Protein AF-0000000074149722 (afdb_homodimer)

Solvent-accessible surface area (backbone atoms only — not comparable to full-atom values): 13505 Å² total; per-residue (Å²): 127,76,50,73,65,53,52,50,48,52,52,50,48,50,54,51,46,50,50,49,41,48,50,18,64,75,64,48,26,51,46,36,37,46,32,27,33,62,87,81,62,48,28,38,35,35,22,45,67,82,46,63,75,49,56,64,28,34,68,78,56,78,54,78,40,76,46,61,46,78,74,75,56,68,90,42,65,56,54,52,52,45,44,51,47,45,48,48,46,49,55,53,46,65,70,46,66,71,70,74,76,73,73,72,71,72,69,73,71,69,72,72,71,73,75,78,123,127,76,50,72,66,53,53,48,47,51,52,52,49,49,53,50,45,52,48,49,40,48,50,18,65,75,66,48,29,52,46,36,38,46,31,27,35,62,86,82,62,47,28,38,35,37,22,45,66,82,44,62,75,48,56,65,27,34,68,78,56,77,54,79,40,77,46,62,46,79,73,76,56,67,85,37,66,56,52,52,51,44,45,49,49,45,50,50,45,49,57,53,44,65,70,46,68,73,70,75,74,72,73,72,71,71,69,73,72,71,69,72,71,72,72,79,119

Secondary structure (DSSP, 8-state):
---HHHHHHHHHHHHHHHHHHHHHHHTTEEEEEEEEETTT--EEEEESS--TT-SPPGGG--EEEEEES----TTTHHHHHHHHHHHHHHHHHHHS---------------------/---HHHHHHHHHHHHHHHHHHHHHHHTTEEEEEEEEETTT--EEEEESS--TT-SPPGGG---SEEEES----TT-HHHHHHHHHHHHHHHHHHHS---------------------

pLDDT: mean 73.41, std 25.29, range [27.53, 98.81]

Nearest PDB structures (foldseek):
  2quf-assembly1_A  TM=3.342E-01  e=5.152E+00  unclassified

Sequence (234 aa):
MDTPLKVRRKRRGRSLYNKIFEYGEFFDMNITIIAQERASGDYEVFQPVRNDNWPPAMRDIRPEILHTGRPITPKCGRGRQSKLRKIEKLLRQRKVPKPPKIQKIERGVEEISLDRAMDTPLKVRRKRRGRSLYNKIFEYGEFFDMNITIIAQERASGDYEVFQPVRNDNWPPAMRDIRPEILHTGRPITPKCGRGRQSKLRKIEKLLRQRKVPKPPKIQKIERGVEEISLDRA

Foldseek 3Di:
DDDPVRVVCVVVVVVVLVVVLCVCVVVVDFDKDWDADPPPRDIDIRGPDDDPPDDDDPVPDDDPDDDDDDPPPPCCVVVVVVVCVVVVVVVVVVVPPPPPPPPPPPPPPPVPPPPPD/DDDPVRVVCVVVVVVVLVVVLCVCVVVVDFDKDWDADPPPRDIDIRGPDDDPCDDDDPVPDDDPDDDDDDPVPPVCVVVVVVVCVVVVVVVVVVVVPPPPPPPPPPPPCPVPPPPPD

Organism: Verticillium dahliae (strain VdLs.17 / ATCC MYA-4575 / FGSC 10137) (NCBI:txid498257)

Structure (mmCIF, N/CA/C/O backbone):
data_AF-0000000074149722-model_v1
#
loop_
_entity.id
_entity.type
_entity.pdbx_description
1 polymer 'MADS-box domain-containing protein'
#
loop_
_atom_site.group_PDB
_atom_site.id
_atom_site.type_symbol
_atom_site.label_atom_id
_atom_site.label_alt_id
_atom_site.label_comp_id
_atom_site.label_asym_id
_atom_site.label_entity_id
_atom_site.label_seq_id
_atom_site.pdbx_PDB_ins_code
_atom_site.Cartn_x
_atom_site.Cartn_y
_atom_site.Cartn_z
_atom_site.occupancy
_atom_site.B_iso_or_equiv
_atom_site.auth_seq_id
_atom_site.auth_comp_id
_atom_site.auth_asym_id
_atom_site.auth_atom_id
_atom_site.pdbx_PDB_model_num
ATOM 1 N N . MET A 1 1 ? -24.828 3.568 -11.711 1 62.25 1 MET A N 1
ATOM 2 C CA . MET A 1 1 ? -24.281 4.43 -10.664 1 62.25 1 MET A CA 1
ATOM 3 C C . MET A 1 1 ? -23.391 3.635 -9.719 1 62.25 1 MET A C 1
ATOM 5 O O . MET A 1 1 ? -23.734 2.514 -9.336 1 62.25 1 MET A O 1
ATOM 9 N N . ASP A 1 2 ? -22.266 4.062 -9.586 1 72.62 2 ASP A N 1
ATOM 10 C CA . ASP A 1 2 ? -21.391 3.297 -8.703 1 72.62 2 ASP A CA 1
ATOM 11 C C . ASP A 1 2 ? -21.906 3.305 -7.27 1 72.62 2 ASP A C 1
ATOM 13 O O . ASP A 1 2 ? -22.406 4.324 -6.789 1 72.62 2 ASP A O 1
ATOM 17 N N . THR A 1 3 ? -22.078 2.188 -6.734 1 85.25 3 THR A N 1
ATOM 18 C CA . THR A 1 3 ? -22.406 2.094 -5.316 1 85.25 3 THR A CA 1
ATOM 19 C C . THR A 1 3 ? -21.422 2.91 -4.48 1 85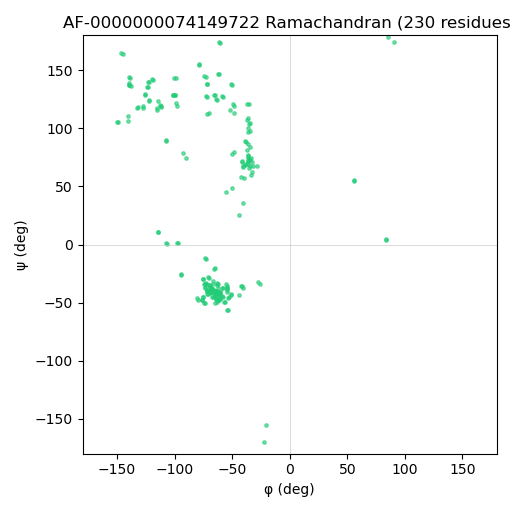.25 3 THR A C 1
ATOM 21 O O . THR A 1 3 ? -20.281 3.121 -4.883 1 85.25 3 THR A O 1
ATOM 24 N N . PRO A 1 4 ? -21.953 3.635 -3.457 1 84.88 4 PRO A N 1
ATOM 25 C CA . PRO A 1 4 ? -21.078 4.418 -2.582 1 84.88 4 PRO A CA 1
ATOM 26 C C . PRO A 1 4 ? -19.812 3.666 -2.188 1 84.88 4 PRO A C 1
ATOM 28 O O . PRO A 1 4 ? -18.734 4.27 -2.08 1 84.88 4 PRO A O 1
ATOM 31 N N . LEU A 1 5 ? -19.922 2.398 -2.012 1 85.19 5 LEU A N 1
ATOM 32 C CA . LEU A 1 5 ? -18.766 1.577 -1.634 1 85.19 5 LEU A CA 1
ATOM 33 C C . LEU A 1 5 ? -17.75 1.524 -2.76 1 85.19 5 LEU A C 1
ATOM 35 O O . LEU A 1 5 ? -16.531 1.573 -2.508 1 85.19 5 LEU A O 1
ATOM 39 N N . LYS A 1 6 ? -18.234 1.459 -3.918 1 88.06 6 LYS A N 1
ATOM 40 C CA . LYS A 1 6 ? -17.344 1.399 -5.07 1 88.06 6 LYS A CA 1
ATOM 41 C C . LYS A 1 6 ? -16.578 2.713 -5.254 1 88.06 6 LYS A C 1
ATOM 43 O O . LYS A 1 6 ? -15.406 2.715 -5.602 1 88.06 6 LYS A O 1
ATOM 48 N N . VAL A 1 7 ? -17.266 3.742 -5.059 1 90.31 7 VAL A N 1
ATOM 49 C CA . VAL A 1 7 ? -16.641 5.051 -5.168 1 90.31 7 VAL A CA 1
ATOM 50 C C . VAL A 1 7 ? -15.57 5.203 -4.09 1 90.31 7 VAL A C 1
ATOM 52 O O . VAL A 1 7 ? -14.469 5.691 -4.363 1 90.31 7 VAL A O 1
ATOM 55 N N . ARG A 1 8 ? -15.852 4.75 -2.877 1 90 8 ARG A N 1
ATOM 56 C CA . ARG A 1 8 ? -14.891 4.828 -1.781 1 90 8 ARG A CA 1
ATOM 57 C C . ARG A 1 8 ? -13.656 3.971 -2.066 1 90 8 ARG A C 1
ATOM 59 O O . ARG A 1 8 ? -12.531 4.387 -1.793 1 90 8 ARG A O 1
ATOM 66 N N . ARG A 1 9 ? -13.867 2.867 -2.611 1 91.81 9 ARG A N 1
ATOM 67 C CA . ARG A 1 9 ? -12.758 1.983 -2.947 1 91.81 9 ARG A CA 1
ATOM 68 C C . ARG A 1 9 ? -11.859 2.611 -4.008 1 91.81 9 ARG A C 1
ATOM 70 O O . ARG A 1 9 ? -10.633 2.545 -3.912 1 91.81 9 ARG A O 1
ATOM 77 N N . LYS A 1 10 ? -12.523 3.188 -4.953 1 92.5 10 LYS A N 1
ATOM 78 C CA . LYS A 1 10 ? -11.766 3.846 -6.016 1 92.5 10 LYS A CA 1
ATOM 79 C C . LYS A 1 10 ? -10.906 4.977 -5.461 1 92.5 10 LYS A C 1
ATOM 81 O O . LYS A 1 10 ? -9.742 5.121 -5.836 1 92.5 10 LYS A O 1
ATOM 86 N N . ARG A 1 11 ? -11.531 5.711 -4.57 1 90.44 11 ARG A N 1
ATOM 87 C CA . ARG A 1 11 ? -10.812 6.848 -3.998 1 90.44 11 ARG A CA 1
ATOM 88 C C . ARG A 1 11 ? -9.648 6.383 -3.131 1 90.44 11 ARG A C 1
ATOM 90 O O . ARG A 1 11 ? -8.539 6.91 -3.234 1 90.44 11 ARG A O 1
ATOM 97 N N . ARG A 1 12 ? -9.938 5.441 -2.354 1 90.81 12 ARG A N 1
ATOM 98 C CA . ARG A 1 12 ? -8.891 4.926 -1.477 1 90.81 12 ARG A CA 1
ATOM 99 C C . ARG A 1 12 ? -7.816 4.195 -2.277 1 90.81 12 ARG A C 1
ATOM 101 O O . ARG A 1 12 ? -6.629 4.273 -1.953 1 90.81 12 ARG A O 1
ATOM 108 N N . GLY A 1 13 ? -8.227 3.514 -3.277 1 93.19 13 GLY A N 1
ATOM 109 C CA . GLY A 1 13 ? -7.273 2.867 -4.164 1 93.19 13 GLY A CA 1
ATOM 110 C C . GLY A 1 13 ? -6.332 3.848 -4.84 1 93.19 13 GLY A C 1
ATOM 111 O O . GLY A 1 13 ? -5.129 3.596 -4.934 1 93.19 13 GLY A O 1
ATOM 112 N N . ARG A 1 14 ? -6.859 4.918 -5.242 1 91.19 14 ARG A N 1
ATOM 113 C CA . ARG A 1 14 ? -6.047 5.957 -5.871 1 91.19 14 ARG A CA 1
ATOM 114 C C . ARG A 1 14 ? -5.035 6.531 -4.883 1 91.19 14 ARG A C 1
ATOM 116 O O . ARG A 1 14 ? -3.873 6.746 -5.234 1 91.19 14 ARG A O 1
ATOM 123 N N . SER A 1 15 ? -5.484 6.797 -3.666 1 89.06 15 SER A N 1
ATOM 124 C CA . SER A 1 15 ? -4.594 7.312 -2.627 1 89.06 15 SER A CA 1
ATOM 125 C C . SER A 1 15 ? -3.471 6.328 -2.326 1 89.06 15 SER A C 1
ATOM 127 O O . SER A 1 15 ? -2.311 6.723 -2.195 1 89.06 15 SER A O 1
ATOM 129 N N . LEU A 1 16 ? -3.826 5.059 -2.262 1 93 16 LEU A N 1
ATOM 130 C CA . LEU A 1 16 ? -2.842 4.012 -2.01 1 93 16 LEU A CA 1
ATOM 131 C C . LEU A 1 16 ? -1.823 3.941 -3.143 1 93 16 LEU A C 1
ATOM 133 O O . LEU A 1 16 ? -0.617 3.871 -2.895 1 93 16 LEU A O 1
ATOM 137 N N . TYR A 1 17 ? -2.314 4.062 -4.309 1 94.12 17 TYR A N 1
ATOM 138 C CA . TYR A 1 17 ? -1.447 4.039 -5.484 1 94.12 17 TYR A CA 1
ATOM 139 C C . TYR A 1 17 ? -0.449 5.191 -5.445 1 94.12 17 TYR A C 1
ATOM 141 O O . TYR A 1 17 ? 0.747 4.992 -5.676 1 94.12 17 TYR A O 1
ATOM 149 N N . ASN A 1 18 ? -0.986 6.355 -5.16 1 91.25 18 ASN A N 1
ATOM 150 C CA . ASN A 1 18 ? -0.11 7.52 -5.078 1 91.25 18 ASN A CA 1
ATOM 151 C C . ASN A 1 18 ? 0.972 7.336 -4.02 1 91.25 18 ASN A C 1
ATOM 153 O O . ASN A 1 18 ? 2.133 7.68 -4.242 1 91.25 18 ASN A O 1
ATOM 157 N N . LYS A 1 19 ? 0.603 6.727 -2.967 1 91.5 19 LYS A N 1
ATOM 158 C CA . LYS A 1 19 ? 1.535 6.574 -1.854 1 91.5 19 LYS A CA 1
ATOM 159 C C . LYS A 1 19 ? 2.627 5.559 -2.189 1 91.5 19 LYS A C 1
ATOM 161 O O . LYS 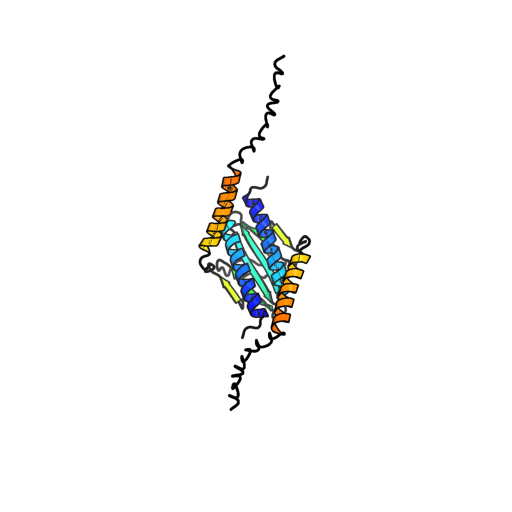A 1 19 ? 3.793 5.762 -1.847 1 91.5 19 LYS A O 1
ATOM 166 N N . ILE A 1 20 ? 2.268 4.52 -2.84 1 94.44 20 ILE A N 1
ATOM 167 C CA . ILE A 1 20 ? 3.307 3.537 -3.123 1 94.44 20 ILE A CA 1
ATOM 168 C C . ILE A 1 20 ? 4.211 4.051 -4.242 1 94.44 20 ILE A C 1
ATOM 170 O O . ILE A 1 20 ? 5.41 3.756 -4.262 1 94.44 20 ILE A O 1
ATOM 174 N N . PHE A 1 21 ? 3.607 4.871 -5.121 1 92.69 21 PHE A N 1
ATOM 175 C CA . PHE A 1 21 ? 4.445 5.512 -6.129 1 92.69 21 PHE A CA 1
ATOM 176 C C . PHE A 1 21 ? 5.504 6.391 -5.477 1 92.69 21 PHE A C 1
ATOM 178 O O . PHE A 1 21 ? 6.691 6.285 -5.801 1 92.69 21 PHE A O 1
ATOM 185 N N . GLU A 1 22 ? 5.086 7.164 -4.551 1 91.25 22 GLU A N 1
ATOM 186 C CA . GLU A 1 22 ? 5.988 8.055 -3.83 1 91.25 22 GLU A CA 1
ATOM 187 C C . GLU A 1 22 ? 7.027 7.262 -3.037 1 91.25 22 GLU A C 1
ATOM 189 O O . GLU A 1 22 ? 8.211 7.59 -3.059 1 91.25 22 GLU A O 1
ATOM 194 N N . TYR A 1 23 ? 6.52 6.281 -2.338 1 92.69 23 TYR A N 1
ATOM 195 C CA . TYR A 1 23 ? 7.398 5.434 -1.54 1 92.69 23 TYR A CA 1
ATOM 196 C C . TYR A 1 23 ? 8.492 4.812 -2.404 1 92.69 23 TYR A C 1
ATOM 198 O O . TYR A 1 23 ? 9.672 4.879 -2.062 1 92.69 23 TYR A O 1
ATOM 206 N N . GLY A 1 24 ? 8.133 4.242 -3.488 1 94 24 GLY A N 1
ATOM 207 C CA . GLY A 1 24 ? 9.086 3.65 -4.414 1 94 24 GLY A CA 1
ATOM 208 C C . GLY A 1 24 ? 10.102 4.648 -4.941 1 94 24 GLY A C 1
ATOM 209 O O . GLY A 1 24 ? 11.297 4.348 -5.004 1 94 24 GLY A O 1
ATOM 210 N N . GLU A 1 25 ? 9.578 5.812 -5.312 1 90 25 GLU A N 1
ATOM 211 C CA . GLU A 1 25 ? 10.438 6.84 -5.895 1 90 25 GLU A CA 1
ATOM 212 C C . GLU A 1 25 ? 11.398 7.41 -4.855 1 90 25 GLU A C 1
ATOM 214 O O . GLU A 1 25 ? 12.594 7.574 -5.125 1 90 25 GLU A O 1
ATOM 219 N N . PHE A 1 26 ? 10.883 7.625 -3.668 1 90.12 26 PHE A N 1
ATOM 220 C CA . PHE A 1 26 ? 11.664 8.289 -2.627 1 90.12 26 PHE A CA 1
ATOM 221 C C . PHE A 1 26 ? 12.742 7.359 -2.084 1 90.12 26 PHE A C 1
ATOM 223 O O . PHE A 1 26 ? 13.844 7.805 -1.758 1 90.12 26 PHE A O 1
ATOM 230 N N . PHE A 1 27 ? 12.445 6.086 -2.051 1 93.06 27 PHE A N 1
ATOM 231 C CA . PHE A 1 27 ? 13.367 5.176 -1.387 1 93.06 27 PHE A CA 1
ATOM 232 C C . PHE A 1 27 ? 13.984 4.203 -2.387 1 93.06 27 PHE A C 1
ATOM 234 O O . PHE A 1 27 ? 14.555 3.182 -1.996 1 93.06 27 PHE A O 1
ATOM 241 N N . ASP A 1 28 ? 13.773 4.461 -3.678 1 94.31 28 ASP A N 1
ATOM 242 C CA . ASP A 1 28 ? 14.367 3.684 -4.766 1 94.31 28 ASP A CA 1
ATOM 243 C C . ASP A 1 28 ? 14.016 2.203 -4.633 1 94.31 28 ASP A C 1
ATOM 245 O O . ASP A 1 28 ? 14.906 1.348 -4.629 1 94.31 28 ASP A O 1
ATOM 249 N N . MET A 1 29 ? 12.758 1.986 -4.562 1 95.94 29 MET A N 1
ATOM 250 C CA . MET A 1 29 ? 12.242 0.63 -4.402 1 95.94 29 MET A CA 1
ATOM 251 C C . MET A 1 29 ? 11.297 0.269 -5.543 1 95.94 29 MET A C 1
ATOM 253 O O . MET A 1 29 ? 10.531 1.112 -6.008 1 95.94 29 MET A O 1
ATOM 257 N N . ASN A 1 30 ? 11.422 -1.051 -6.047 1 97.12 30 ASN A N 1
ATOM 258 C CA . ASN A 1 30 ? 10.281 -1.642 -6.734 1 97.12 30 ASN A CA 1
ATOM 259 C C . ASN A 1 30 ? 9.156 -1.988 -5.758 1 97.12 30 ASN A C 1
ATOM 261 O O . ASN A 1 30 ? 9.406 -2.58 -4.703 1 97.12 30 ASN A O 1
ATOM 265 N N . ILE A 1 31 ? 7.996 -1.5 -6.082 1 97.94 31 ILE A N 1
ATOM 266 C CA . ILE A 1 31 ? 6.941 -1.732 -5.102 1 97.94 31 ILE A CA 1
ATOM 267 C C . ILE A 1 31 ? 5.641 -2.088 -5.816 1 97.94 31 ILE A C 1
ATOM 269 O O . ILE A 1 31 ? 5.32 -1.508 -6.855 1 97.94 31 ILE A O 1
ATOM 273 N N . THR A 1 32 ? 4.918 -3.061 -5.34 1 98 32 THR A N 1
ATOM 274 C CA . THR A 1 32 ? 3.635 -3.512 -5.875 1 98 32 THR A CA 1
ATOM 275 C C . THR A 1 32 ? 2.652 -3.805 -4.742 1 98 32 THR A C 1
ATOM 277 O O . THR A 1 32 ? 3.029 -4.383 -3.721 1 98 32 THR A O 1
ATOM 280 N N . ILE A 1 33 ? 1.423 -3.383 -4.887 1 98.31 33 ILE A N 1
ATOM 281 C CA . ILE A 1 33 ? 0.334 -3.848 -4.035 1 98.31 33 ILE A CA 1
ATOM 282 C C . ILE A 1 33 ? -0.469 -4.922 -4.762 1 98.31 33 ILE A C 1
ATOM 284 O O . ILE A 1 33 ? -0.868 -4.738 -5.914 1 98.31 33 ILE A O 1
ATOM 288 N N . ILE A 1 34 ? -0.667 -6 -4.16 1 98.56 34 ILE A N 1
ATOM 289 C CA . ILE A 1 34 ? -1.548 -7.051 -4.656 1 98.56 34 ILE A CA 1
ATOM 290 C C . ILE A 1 34 ? -2.727 -7.234 -3.703 1 98.56 34 ILE A C 1
ATOM 292 O O . ILE A 1 34 ? -2.535 -7.504 -2.516 1 98.56 34 ILE A O 1
ATOM 296 N N . ALA A 1 35 ? -3.887 -6.98 -4.203 1 98.31 35 ALA A N 1
ATOM 297 C CA . ALA A 1 35 ? -5.117 -7.141 -3.438 1 98.31 35 ALA A CA 1
ATOM 298 C C . ALA A 1 35 ? -6.039 -8.164 -4.094 1 98.31 35 ALA A C 1
ATOM 300 O O . ALA A 1 35 ? -6.098 -8.266 -5.32 1 98.31 35 ALA A O 1
ATOM 301 N N . GLN A 1 36 ? -6.727 -8.977 -3.293 1 98.44 36 GLN A N 1
ATOM 302 C CA . GLN A 1 36 ? -7.672 -9.977 -3.768 1 98.44 36 GLN A CA 1
ATOM 303 C C . GLN A 1 36 ? -8.984 -9.914 -2.988 1 98.44 36 GLN A C 1
ATOM 305 O O . GLN A 1 36 ? -8.984 -9.992 -1.759 1 98.44 36 GLN A O 1
ATOM 310 N N . GLU A 1 37 ? -9.992 -9.617 -3.758 1 97.25 37 GLU A N 1
ATOM 311 C CA . GLU A 1 37 ? -11.305 -9.672 -3.113 1 97.25 37 GLU A CA 1
ATOM 312 C C . GLU A 1 37 ? -11.578 -11.062 -2.543 1 97.25 37 GLU A C 1
ATOM 314 O O . GLU A 1 37 ? -11.539 -12.055 -3.27 1 97.25 37 GLU A O 1
ATOM 319 N N . ARG A 1 38 ? -11.914 -11.125 -1.328 1 96.12 38 ARG A N 1
ATOM 320 C CA . ARG A 1 38 ? -12.023 -12.414 -0.645 1 96.12 38 ARG A CA 1
ATOM 321 C C . ARG A 1 38 ? -13.203 -13.219 -1.178 1 96.12 38 ARG A C 1
ATOM 323 O O . ARG A 1 38 ? -13.109 -14.438 -1.341 1 96.12 38 ARG A O 1
ATOM 330 N N . ALA A 1 39 ? -14.25 -12.562 -1.524 1 95.31 39 ALA A N 1
ATOM 331 C CA . ALA A 1 39 ? -15.469 -13.234 -1.947 1 95.31 39 ALA A CA 1
ATOM 332 C C . ALA A 1 39 ? -15.344 -13.766 -3.373 1 95.31 39 ALA A C 1
ATOM 334 O O . ALA A 1 39 ? -15.656 -14.922 -3.641 1 95.31 39 ALA A O 1
ATOM 335 N N . SER A 1 40 ? -14.883 -12.984 -4.262 1 95.88 40 SER A N 1
ATOM 336 C CA . SER A 1 40 ? -14.867 -13.344 -5.676 1 95.88 40 SER A CA 1
ATOM 337 C C . SER A 1 40 ? -13.531 -13.961 -6.074 1 95.88 40 SER A C 1
ATOM 339 O O . SER A 1 40 ? -13.445 -14.672 -7.078 1 95.88 40 SER A O 1
ATOM 341 N N . GLY A 1 41 ? -12.461 -13.625 -5.344 1 97.25 41 GLY A N 1
ATOM 342 C CA . GLY A 1 41 ? -11.125 -14.078 -5.707 1 97.25 41 GLY A CA 1
ATOM 343 C C . GLY A 1 41 ? -10.469 -13.203 -6.754 1 97.25 41 GLY A C 1
ATOM 344 O O . GLY A 1 41 ? -9.344 -13.477 -7.176 1 97.25 41 GLY A O 1
ATOM 345 N N . ASP A 1 42 ? -11.156 -12.117 -7.141 1 97.38 42 ASP A N 1
ATOM 346 C CA . ASP A 1 42 ? -10.617 -11.234 -8.172 1 97.38 42 ASP A CA 1
ATOM 347 C C . ASP A 1 42 ? -9.453 -10.406 -7.641 1 97.38 42 ASP A C 1
ATOM 349 O O . ASP A 1 42 ? -9.492 -9.93 -6.508 1 97.38 42 ASP A O 1
ATOM 353 N N . TYR A 1 43 ? -8.547 -10.234 -8.547 1 98.38 43 TYR A N 1
ATOM 354 C CA . TYR A 1 43 ? -7.352 -9.492 -8.156 1 98.38 43 TYR A CA 1
ATOM 355 C C . TYR A 1 43 ? -7.438 -8.039 -8.609 1 98.38 43 TYR A C 1
ATOM 357 O O . TYR A 1 43 ? -7.98 -7.746 -9.672 1 98.38 43 TYR A O 1
ATOM 365 N N . GLU A 1 44 ? -6.914 -7.164 -7.758 1 98.19 44 GLU A N 1
ATOM 366 C CA . GLU A 1 44 ? -6.586 -5.766 -8.016 1 98.19 44 GLU A CA 1
ATOM 367 C C . GLU A 1 44 ? -5.113 -5.48 -7.738 1 98.19 44 GLU A C 1
ATOM 369 O O . GLU A 1 44 ? -4.605 -5.805 -6.664 1 98.19 44 GLU A O 1
ATOM 374 N N . VAL A 1 45 ? -4.398 -4.969 -8.703 1 98.31 45 VAL A N 1
ATOM 375 C CA . VAL A 1 45 ? -2.959 -4.785 -8.555 1 98.31 45 VAL A CA 1
ATOM 376 C C . VAL A 1 45 ? -2.598 -3.318 -8.789 1 98.31 45 VAL A C 1
ATOM 378 O O . VAL A 1 45 ? -3.137 -2.678 -9.695 1 98.31 45 VAL A O 1
ATOM 381 N N . PHE A 1 46 ? -1.763 -2.824 -7.922 1 96.81 46 PHE A N 1
ATOM 382 C CA . PHE A 1 46 ? -1.17 -1.501 -8.078 1 96.81 46 PHE A CA 1
ATOM 383 C C . PHE A 1 46 ? 0.327 -1.605 -8.344 1 96.81 46 PHE A C 1
ATOM 3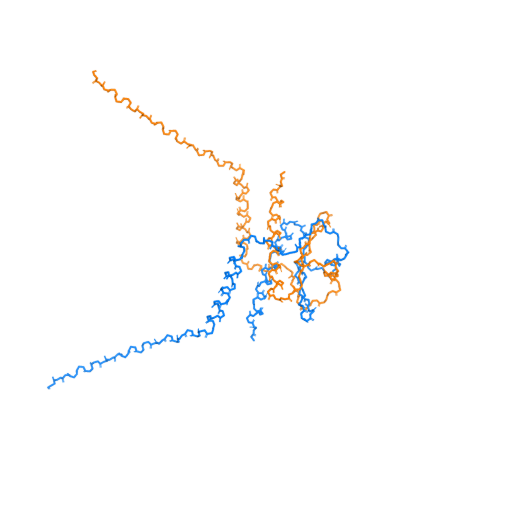85 O O . PHE A 1 46 ? 1.071 -2.146 -7.52 1 96.81 46 PHE A O 1
ATOM 392 N N . GLN A 1 47 ? 0.721 -1.129 -9.445 1 96.25 47 GLN A N 1
ATOM 393 C CA . GLN A 1 47 ? 2.127 -1.178 -9.828 1 96.25 47 GLN A CA 1
ATOM 394 C C . GLN A 1 47 ? 2.555 0.118 -10.516 1 96.25 47 GLN A C 1
ATOM 396 O O . GLN A 1 47 ? 2.197 0.366 -11.664 1 96.25 47 GLN A O 1
ATOM 401 N N . PRO A 1 48 ? 3.379 0.89 -9.836 1 93 48 PRO A N 1
ATOM 402 C CA . PRO A 1 48 ? 3.836 2.125 -10.477 1 93 48 PRO A CA 1
ATOM 403 C C . PRO A 1 48 ? 4.453 1.879 -11.852 1 93 48 PRO A C 1
ATOM 405 O O . PRO A 1 48 ? 4.152 2.598 -12.812 1 93 48 PRO A O 1
ATOM 408 N N . VAL A 1 49 ? 5.289 0.889 -11.891 1 90.38 49 VAL A N 1
ATOM 409 C CA . VAL A 1 49 ? 5.875 0.44 -13.148 1 90.38 49 VAL A CA 1
ATOM 410 C C . VAL A 1 49 ? 5.398 -0.975 -13.469 1 90.38 49 VAL A C 1
ATOM 412 O O . VAL A 1 49 ? 5.598 -1.898 -12.68 1 90.38 49 VAL A O 1
ATOM 415 N N . ARG A 1 50 ? 4.82 -1.054 -14.633 1 92.75 50 ARG A N 1
ATOM 416 C CA . ARG A 1 50 ? 4.281 -2.361 -14.984 1 92.75 50 ARG A CA 1
ATOM 417 C C . ARG A 1 50 ? 5.398 -3.387 -15.156 1 92.75 50 ARG A C 1
ATOM 419 O O . ARG A 1 50 ? 6.383 -3.133 -15.852 1 92.75 50 ARG A O 1
ATOM 426 N N . ASN A 1 51 ? 5.285 -4.438 -14.539 1 95.81 51 ASN A N 1
ATOM 427 C CA . ASN A 1 51 ? 6.172 -5.59 -14.648 1 95.81 51 ASN A CA 1
ATOM 428 C C . ASN A 1 51 ? 5.43 -6.898 -14.398 1 95.81 51 ASN A C 1
ATOM 430 O O . ASN A 1 51 ? 5.137 -7.242 -13.25 1 95.81 51 ASN A O 1
ATOM 434 N N . ASP A 1 52 ? 5.172 -7.637 -15.422 1 95.88 52 ASP A N 1
ATOM 435 C CA . ASP A 1 52 ? 4.367 -8.852 -15.344 1 95.88 52 ASP A CA 1
ATOM 436 C C . ASP A 1 52 ? 5.145 -9.984 -14.672 1 95.88 52 ASP A C 1
ATOM 438 O O . ASP A 1 52 ? 4.566 -11 -14.289 1 95.88 52 ASP A O 1
ATOM 442 N N . ASN A 1 53 ? 6.406 -9.781 -14.508 1 97.25 53 ASN A N 1
ATOM 443 C CA . ASN A 1 53 ? 7.242 -10.852 -13.969 1 97.25 53 ASN A CA 1
ATOM 444 C C . ASN A 1 53 ? 7.664 -10.562 -12.531 1 97.25 53 ASN A C 1
ATOM 446 O O . ASN A 1 53 ? 8.445 -11.32 -11.953 1 97.25 53 ASN A O 1
ATOM 450 N N . TRP A 1 54 ? 7.227 -9.516 -12.062 1 98 54 TRP A N 1
ATOM 451 C CA . TRP A 1 54 ? 7.543 -9.141 -10.688 1 98 54 TRP A CA 1
ATOM 452 C C . TRP A 1 54 ? 6.324 -8.539 -9.992 1 98 54 TRP A C 1
ATOM 454 O O . TRP A 1 54 ? 5.586 -7.754 -10.594 1 98 54 TRP A O 1
ATOM 464 N N . PRO A 1 55 ? 6.18 -8.859 -8.594 1 98.31 55 PRO A N 1
ATOM 465 C CA . PRO A 1 55 ? 7.02 -9.609 -7.656 1 98.31 55 PRO A CA 1
ATOM 466 C C . PRO A 1 55 ? 6.879 -11.125 -7.82 1 98.31 55 PRO A C 1
ATOM 468 O O . PRO A 1 55 ? 5.918 -11.594 -8.438 1 98.31 55 PRO A O 1
ATOM 471 N N . PRO A 1 56 ? 7.918 -11.898 -7.434 1 98.56 56 PRO A N 1
ATOM 472 C CA . PRO A 1 56 ? 7.766 -13.352 -7.316 1 98.56 56 PRO A CA 1
ATOM 473 C C . PRO A 1 56 ? 6.703 -13.75 -6.293 1 98.56 56 PRO A C 1
ATOM 475 O O . PRO A 1 56 ? 6.109 -12.883 -5.645 1 98.56 56 PRO A O 1
ATOM 478 N N . ALA A 1 57 ? 6.461 -15.039 -6.266 1 98.81 57 ALA A N 1
ATOM 479 C CA . ALA A 1 57 ? 5.527 -15.523 -5.254 1 98.81 57 ALA A CA 1
ATOM 480 C C . ALA A 1 57 ? 6.051 -15.242 -3.848 1 98.81 57 ALA A C 1
ATOM 482 O O . ALA A 1 57 ? 7.254 -15.32 -3.6 1 98.81 57 ALA A O 1
ATOM 483 N N . MET A 1 58 ? 5.109 -14.992 -2.969 1 98.5 58 MET A N 1
ATOM 484 C CA . MET A 1 58 ? 5.465 -14.695 -1.585 1 98.5 58 MET A CA 1
ATOM 485 C C . MET A 1 58 ? 6.344 -15.797 -0.998 1 98.5 58 MET A C 1
ATOM 487 O O . MET A 1 58 ? 7.309 -15.508 -0.284 1 98.5 58 MET A O 1
ATOM 491 N N . ARG A 1 59 ? 6.102 -17.031 -1.323 1 98 59 ARG A N 1
ATOM 492 C CA . ARG A 1 59 ? 6.824 -18.172 -0.775 1 98 59 ARG A CA 1
ATOM 493 C C . ARG A 1 59 ? 8.289 -18.141 -1.193 1 98 59 ARG A C 1
ATOM 495 O O . ARG A 1 59 ? 9.133 -18.797 -0.573 1 98 59 ARG A O 1
ATOM 502 N N . ASP A 1 60 ? 8.555 -17.406 -2.258 1 98 60 ASP A N 1
ATOM 503 C CA . ASP A 1 60 ? 9.914 -17.344 -2.787 1 98 60 ASP A CA 1
ATOM 504 C C . ASP A 1 60 ? 10.641 -16.109 -2.291 1 98 60 ASP A C 1
ATOM 506 O O . ASP A 1 60 ? 11.773 -15.836 -2.707 1 98 60 ASP A O 1
ATOM 510 N N . ILE A 1 61 ? 9.992 -15.32 -1.485 1 98.12 61 ILE A N 1
ATOM 511 C CA . ILE A 1 61 ? 10.578 -14.086 -0.967 1 98.12 61 ILE A CA 1
ATOM 512 C C . ILE A 1 61 ? 11.062 -14.305 0.464 1 98.12 61 ILE A C 1
ATOM 514 O O . ILE A 1 61 ? 10.344 -14.883 1.287 1 98.12 61 ILE A O 1
ATOM 518 N N . ARG A 1 62 ? 12.281 -13.961 0.763 1 97.19 62 ARG A N 1
ATOM 519 C CA . ARG A 1 62 ? 12.82 -13.852 2.113 1 97.19 62 ARG A CA 1
ATOM 520 C C . ARG A 1 62 ? 13.016 -12.391 2.504 1 97.19 62 ARG A C 1
ATOM 522 O O . ARG A 1 62 ? 14.078 -11.812 2.242 1 97.19 62 ARG A O 1
ATOM 529 N N . PRO A 1 63 ? 11.969 -11.867 3.064 1 97.25 63 PRO A N 1
ATOM 530 C CA . PRO A 1 63 ? 12.062 -10.43 3.334 1 97.25 63 PRO A CA 1
ATOM 531 C C . PRO A 1 63 ? 13.023 -10.102 4.473 1 97.25 63 PRO A C 1
ATOM 533 O O . PRO A 1 63 ? 13.062 -10.812 5.477 1 97.25 63 PRO A O 1
ATOM 536 N N . GLU A 1 64 ? 13.805 -9.062 4.293 1 96.19 64 GLU A N 1
ATOM 537 C CA . GLU A 1 64 ? 14.617 -8.531 5.383 1 96.19 64 GLU A CA 1
ATOM 538 C C . GLU A 1 64 ? 13.742 -7.898 6.461 1 96.19 64 GLU A C 1
ATOM 540 O O . GLU A 1 64 ? 14.047 -7.996 7.652 1 96.19 64 GLU A O 1
ATOM 545 N N . ILE A 1 65 ? 12.695 -7.258 5.957 1 95.69 65 ILE A N 1
ATOM 546 C CA . ILE A 1 65 ? 11.734 -6.625 6.855 1 95.69 65 ILE A CA 1
ATOM 547 C C . ILE A 1 65 ? 10.328 -7.121 6.539 1 95.69 65 ILE A C 1
ATOM 549 O O . ILE A 1 65 ? 9.906 -7.109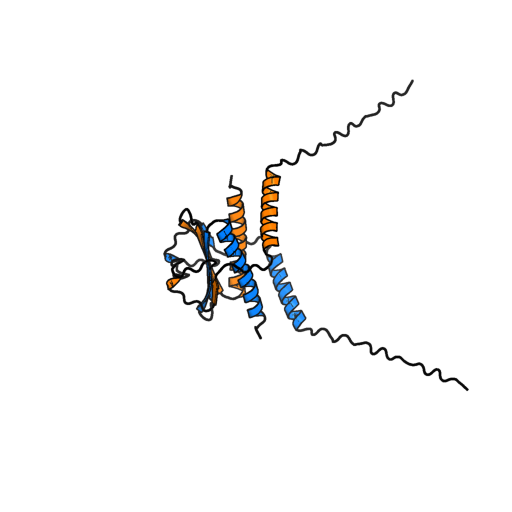 5.383 1 95.69 65 ILE A O 1
ATOM 553 N N . LEU A 1 66 ? 9.641 -7.57 7.547 1 95.5 66 LEU A N 1
ATOM 554 C CA . LEU A 1 66 ? 8.258 -8.016 7.406 1 95.5 66 LEU A CA 1
ATOM 555 C C . LEU A 1 66 ? 7.359 -7.32 8.422 1 95.5 66 LEU A C 1
ATOM 557 O O . LEU A 1 66 ? 7.582 -7.422 9.633 1 95.5 66 LEU A O 1
ATOM 561 N N . HIS A 1 67 ? 6.41 -6.594 7.871 1 94.56 67 HIS A N 1
ATOM 562 C CA . HIS A 1 67 ? 5.363 -6.004 8.703 1 94.56 67 HIS A CA 1
ATOM 563 C C . HIS A 1 67 ? 4.098 -6.852 8.672 1 94.56 67 HIS A C 1
ATOM 565 O O . HIS A 1 67 ? 3.52 -7.074 7.602 1 94.56 67 HIS A O 1
ATOM 571 N N . THR A 1 68 ? 3.684 -7.273 9.797 1 93.06 68 THR A N 1
ATOM 572 C CA . THR A 1 68 ? 2.508 -8.133 9.812 1 93.06 68 THR A CA 1
ATOM 573 C C . THR A 1 68 ? 1.676 -7.891 11.07 1 93.06 68 THR A C 1
ATOM 575 O O . THR A 1 68 ? 2.145 -7.262 12.023 1 93.06 68 THR A O 1
ATOM 578 N N . GLY A 1 69 ? 0.52 -8.352 11.023 1 89.88 69 GLY A N 1
ATOM 579 C CA . GLY A 1 69 ? -0.375 -8.289 12.164 1 89.88 69 GLY A CA 1
ATOM 580 C C . GLY A 1 69 ? -1.136 -6.977 12.258 1 89.88 69 GLY A C 1
ATOM 581 O O . GLY A 1 69 ? -0.981 -6.102 11.406 1 89.88 69 GLY A O 1
ATOM 582 N N . ARG A 1 70 ? -2.004 -6.863 13.273 1 78.69 70 ARG A N 1
ATOM 583 C CA . ARG A 1 70 ? -2.811 -5.668 13.5 1 78.69 70 ARG A CA 1
ATOM 584 C C . ARG A 1 70 ? -1.954 -4.516 14.016 1 78.69 70 ARG A C 1
ATOM 586 O O . ARG A 1 70 ? -1.215 -4.672 14.984 1 78.69 70 ARG A O 1
ATOM 593 N N . PRO A 1 71 ? -1.809 -3.475 13.164 1 72.69 71 PRO A N 1
ATOM 594 C CA . PRO A 1 71 ? -1.036 -2.344 13.68 1 72.69 71 PRO A CA 1
ATOM 595 C C . PRO A 1 71 ? -1.549 -1.854 15.039 1 72.69 71 PRO A C 1
ATOM 597 O O . PRO A 1 71 ? -2.758 -1.848 15.273 1 72.69 71 PRO A O 1
ATOM 600 N N . ILE A 1 72 ? -0.679 -2.004 15.992 1 58.53 72 ILE A N 1
ATOM 601 C CA . ILE A 1 72 ? -1.025 -1.502 17.312 1 58.53 72 ILE A CA 1
ATOM 602 C C . ILE A 1 72 ? -1.389 -0.022 17.234 1 58.53 72 ILE A C 1
ATOM 604 O O . ILE A 1 72 ? -0.543 0.813 16.891 1 58.53 72 ILE A O 1
ATOM 608 N N . THR A 1 73 ? -2.08 0.276 16.375 1 51.47 73 THR A N 1
ATOM 609 C CA . THR A 1 73 ? -2.332 1.709 16.266 1 51.47 73 THR A CA 1
ATOM 610 C C . THR A 1 73 ? -2.426 2.344 17.641 1 51.47 73 THR A C 1
ATOM 612 O O . THR A 1 73 ? -3.098 1.813 18.531 1 51.47 73 THR A O 1
ATOM 615 N N . PRO A 1 74 ? -1.46 3.049 18.297 1 47.75 74 PRO A N 1
ATOM 616 C CA . PRO A 1 74 ? -1.985 3.732 19.484 1 47.75 74 PRO A CA 1
ATOM 617 C C . PRO A 1 74 ? -3.494 3.951 19.422 1 47.75 74 PRO A C 1
ATOM 619 O O . PRO A 1 74 ? -4.105 3.764 18.359 1 47.75 74 PRO A O 1
ATOM 622 N N . LYS A 1 75 ? -4.246 4.812 20.406 1 41.75 75 LYS A N 1
ATOM 623 C CA . LYS A 1 75 ? -5.66 5.18 20.406 1 41.75 75 LYS A CA 1
ATOM 624 C C . LYS A 1 75 ? -6.148 5.488 18.984 1 41.75 75 LYS A C 1
ATOM 626 O O . LYS A 1 75 ? -6.078 6.633 18.531 1 41.75 75 LYS A O 1
ATOM 631 N N . CYS A 1 76 ? -5.785 4.938 18.125 1 42.34 76 CYS A N 1
ATOM 632 C CA . CYS A 1 76 ? -6.426 4.988 16.812 1 42.34 76 CYS A CA 1
ATOM 633 C C . CYS A 1 76 ? -7.945 4.973 16.953 1 42.34 76 CYS A C 1
ATOM 635 O O . CYS A 1 76 ? -8.664 4.957 15.953 1 42.34 76 CYS A O 1
ATOM 637 N N . GLY A 1 77 ? -8.422 4.258 17.844 1 39.72 77 GLY A N 1
ATOM 638 C CA . GLY A 1 77 ? -9.852 4.34 18.125 1 39.72 77 GLY A CA 1
ATOM 639 C C . GLY A 1 77 ? -10.445 5.695 17.797 1 39.72 77 GLY A C 1
ATOM 640 O O . GLY A 1 77 ? -11.648 5.801 17.531 1 39.72 77 GLY A O 1
ATOM 641 N N . ARG A 1 78 ? -9.617 6.68 17.969 1 40.5 78 ARG A N 1
ATOM 642 C CA . ARG A 1 78 ? -10.266 7.973 17.781 1 40.5 78 ARG A CA 1
ATOM 643 C C . ARG A 1 78 ? -10.547 8.234 16.297 1 40.5 78 ARG A C 1
ATOM 645 O O . ARG A 1 78 ? -11.578 8.812 15.953 1 40.5 78 ARG A O 1
ATOM 652 N N . GLY A 1 79 ? -9.57 7.793 15.406 1 42.5 79 GLY A N 1
ATOM 653 C CA . GLY A 1 79 ? -9.812 8.148 14.023 1 42.5 79 GLY A CA 1
ATOM 654 C C . GLY A 1 79 ? -10.805 7.234 13.328 1 42.5 79 GLY A C 1
ATOM 655 O O . GLY A 1 79 ? -11.555 7.672 12.453 1 42.5 79 GLY A O 1
ATOM 656 N N . ARG A 1 80 ? -10.719 5.945 13.445 1 44.84 80 ARG A N 1
ATOM 657 C CA . ARG A 1 80 ? -11.711 5.012 12.93 1 44.84 80 ARG A CA 1
ATOM 658 C C . ARG A 1 80 ? -13.102 5.355 13.445 1 44.84 80 ARG A C 1
ATOM 660 O O . ARG A 1 80 ? -14.07 5.352 12.688 1 44.84 80 ARG A O 1
ATOM 667 N N . GLN A 1 81 ? -13.172 5.398 14.695 1 44.88 81 GLN A N 1
ATOM 668 C CA . GLN A 1 81 ? -14.438 5.844 15.266 1 44.88 81 GLN A CA 1
ATOM 669 C C . GLN A 1 81 ? -14.828 7.215 14.727 1 44.88 81 GLN A C 1
ATOM 671 O O . GLN A 1 81 ? -16.016 7.484 14.508 1 44.88 81 GLN A O 1
ATOM 676 N N . SER A 1 82 ? -13.773 8.008 14.484 1 45.59 82 SER A N 1
ATOM 677 C CA . SER A 1 82 ? -14.094 9.305 13.898 1 45.59 82 SER A CA 1
ATOM 678 C C . SER A 1 82 ? -14.531 9.164 12.445 1 45.59 82 SER A C 1
ATOM 680 O O . SER A 1 82 ? -15.484 9.82 12.016 1 45.59 82 SER A O 1
ATOM 682 N N . LYS A 1 83 ? -13.898 8.32 11.695 1 47.28 83 LYS A N 1
ATOM 683 C CA . LYS A 1 83 ? -14.25 8.102 10.297 1 47.28 83 LYS A CA 1
ATOM 684 C C . LYS A 1 83 ? -15.547 7.301 10.18 1 47.28 83 LYS A C 1
ATOM 686 O O . LYS A 1 83 ? -16.391 7.605 9.336 1 47.28 83 LYS A O 1
ATOM 691 N N . LEU A 1 84 ? -15.727 6.191 10.836 1 50.72 84 LEU A N 1
ATOM 692 C CA . LEU A 1 84 ? -17.016 5.508 10.914 1 50.72 84 LEU A CA 1
ATOM 693 C C . LEU A 1 84 ? -18.109 6.469 11.352 1 50.72 84 LEU A C 1
ATOM 695 O O . LEU A 1 84 ? -19.219 6.43 10.82 1 50.72 84 LEU A O 1
ATOM 699 N N . ARG A 1 85 ? -17.766 7.285 12.336 1 48.66 85 ARG A N 1
ATOM 700 C CA . ARG A 1 85 ? -18.719 8.32 12.727 1 48.66 85 ARG A CA 1
ATOM 701 C C . ARG A 1 85 ? -18.969 9.305 11.586 1 48.66 85 ARG A C 1
ATOM 703 O O . ARG A 1 85 ? -20.094 9.734 11.359 1 48.66 85 ARG A O 1
ATOM 710 N N . LYS A 1 86 ? -17.891 9.492 10.836 1 52.38 86 LYS A N 1
ATOM 711 C CA . LYS A 1 86 ? -18.078 10.391 9.703 1 52.38 86 LYS A CA 1
ATOM 712 C C . LYS A 1 86 ? -18.859 9.711 8.578 1 52.38 86 LYS A C 1
ATOM 714 O O . LYS A 1 86 ? -19.75 10.312 7.98 1 52.38 86 LYS A O 1
ATOM 719 N N . ILE A 1 87 ? -18.5 8.469 8.242 1 51.25 87 ILE A N 1
ATOM 720 C CA . ILE A 1 87 ? -19.234 7.719 7.238 1 51.25 87 ILE A CA 1
AT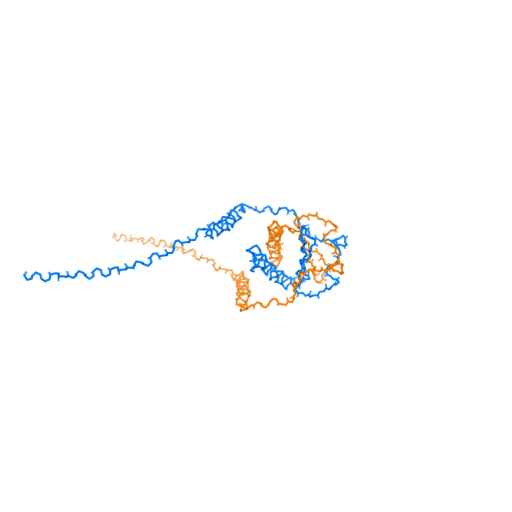OM 721 C C . ILE A 1 87 ? -20.672 7.477 7.727 1 51.25 87 ILE A C 1
ATOM 723 O O . ILE A 1 87 ? -21.625 7.625 6.961 1 51.25 87 ILE A O 1
ATOM 727 N N . GLU A 1 88 ? -20.719 6.992 8.961 1 48.69 88 GLU A N 1
ATOM 728 C CA . GLU A 1 88 ? -22.047 6.855 9.547 1 48.69 88 GLU A CA 1
ATOM 729 C C . GLU A 1 88 ? -22.812 8.18 9.5 1 48.69 88 GLU A C 1
ATOM 731 O O . GLU A 1 88 ? -24 8.203 9.195 1 48.69 88 GLU A O 1
ATOM 736 N N . LYS A 1 89 ? -22.156 9.266 9.742 1 48.69 89 LYS A N 1
ATOM 737 C CA . LYS A 1 89 ? -22.766 10.594 9.648 1 48.69 89 LYS A CA 1
ATOM 738 C C . LYS A 1 89 ? -23.172 10.898 8.211 1 48.69 89 LYS A C 1
ATOM 740 O O . LYS A 1 89 ? -24.266 11.438 7.969 1 48.69 89 LYS A O 1
ATOM 745 N N . LEU A 1 90 ? -22.344 10.523 7.336 1 48.75 90 LEU A N 1
ATOM 746 C CA . LEU A 1 90 ? -22.641 10.758 5.93 1 48.75 90 LEU A CA 1
ATOM 747 C C . LEU A 1 90 ? -23.766 9.844 5.449 1 48.75 90 LEU A C 1
ATOM 749 O O . LEU A 1 90 ? -24.641 10.266 4.699 1 48.75 90 LEU A O 1
ATOM 753 N N . LEU A 1 91 ? -23.719 8.633 5.828 1 47.28 91 LEU A N 1
ATOM 754 C CA . LEU A 1 91 ? -24.797 7.703 5.5 1 47.28 91 LEU A CA 1
ATOM 755 C C . LEU A 1 91 ? -26.094 8.117 6.18 1 47.28 91 LEU A C 1
ATOM 757 O O . LEU A 1 91 ? -27.172 8.008 5.582 1 47.28 91 LEU A O 1
ATOM 761 N N . ARG A 1 92 ? -26.078 8.578 7.434 1 45.66 92 ARG A N 1
ATOM 762 C CA . ARG A 1 92 ? -27.266 9.078 8.117 1 45.66 92 ARG A CA 1
ATOM 763 C C . ARG A 1 92 ? -27.766 10.367 7.477 1 45.66 92 ARG A C 1
ATOM 765 O O . ARG A 1 92 ? -28.969 10.617 7.426 1 45.66 92 ARG A O 1
ATOM 772 N N . GLN A 1 93 ? -26.781 11.086 6.977 1 43.81 93 GLN A N 1
ATOM 773 C CA . GLN A 1 93 ? -27.203 12.32 6.324 1 43.81 93 GLN A CA 1
ATOM 774 C C . GLN A 1 93 ? -27.844 12.039 4.969 1 43.81 93 GLN A C 1
ATOM 776 O O . GLN A 1 93 ? -28.734 12.766 4.535 1 43.81 93 GLN A O 1
ATOM 781 N N . ARG A 1 94 ? -27.344 11.047 4.344 1 43.69 94 ARG A N 1
ATOM 782 C CA . ARG A 1 94 ? -27.969 10.742 3.062 1 43.69 94 ARG A CA 1
ATOM 783 C C . ARG A 1 94 ? -29.438 10.359 3.256 1 43.69 94 ARG A C 1
ATOM 785 O O . ARG A 1 94 ? -30.266 10.57 2.367 1 43.69 94 ARG A O 1
ATOM 792 N N . LYS A 1 95 ? -29.781 9.633 4.32 1 44.59 95 LYS A N 1
ATOM 793 C CA . LYS A 1 95 ? -31.172 9.266 4.535 1 44.59 95 LYS A CA 1
ATOM 794 C C . LYS A 1 95 ? -32 10.484 4.926 1 44.59 95 LYS A C 1
ATOM 796 O O . LYS A 1 95 ? -33.219 10.453 4.863 1 44.59 95 LYS A O 1
ATOM 801 N N . VAL A 1 96 ? -31.359 11.469 5.566 1 39.97 96 VAL A N 1
ATOM 802 C CA . VAL A 1 96 ? -32.281 12.539 5.961 1 39.97 96 VAL A CA 1
ATOM 803 C C . VAL A 1 96 ? -32.375 13.578 4.844 1 39.97 96 VAL A C 1
ATOM 805 O O . VAL A 1 96 ? -31.406 14.273 4.551 1 39.97 96 VAL A O 1
ATOM 808 N N . PRO A 1 97 ? -33.062 13.266 3.768 1 43.78 97 PRO A N 1
ATOM 809 C CA . PRO A 1 97 ? -33.312 14.344 2.807 1 43.78 97 PRO A CA 1
ATOM 810 C C . PRO A 1 97 ? -33.562 15.695 3.48 1 43.78 97 PRO A C 1
ATOM 812 O O . PRO A 1 97 ? -34.312 15.781 4.434 1 43.78 97 PRO A O 1
ATOM 815 N N . LYS A 1 98 ? -32.5 16.516 3.57 1 44.5 98 LYS A N 1
ATOM 816 C CA . LYS A 1 98 ? -32.812 17.828 4.133 1 44.5 98 LYS A CA 1
ATOM 817 C C . LYS A 1 98 ? -34.188 18.312 3.664 1 44.5 98 LYS A C 1
ATOM 819 O O . LYS A 1 98 ? -34.531 18.141 2.5 1 44.5 98 LYS A O 1
ATOM 824 N N . PRO A 1 99 ? -35.062 18.562 4.488 1 46.12 99 PRO A N 1
ATOM 825 C CA . PRO A 1 99 ? -36.375 19.062 4.07 1 46.12 99 PRO A CA 1
ATOM 826 C C . PRO A 1 99 ? -36.281 20.219 3.084 1 46.12 99 PRO A C 1
ATOM 828 O O . PRO A 1 99 ? -35.312 20.984 3.109 1 46.12 99 PRO A O 1
ATOM 831 N N . PRO A 1 100 ? -36.781 20.094 1.92 1 45.94 100 PRO A N 1
ATOM 832 C CA . PRO A 1 100 ? -36.781 21.219 0.976 1 45.94 100 PRO A CA 1
ATOM 833 C C . PRO A 1 100 ? -37 22.562 1.66 1 45.94 100 PRO A C 1
ATOM 835 O O . PRO A 1 100 ? -37.75 22.641 2.637 1 45.94 100 PRO A O 1
ATOM 838 N N . LYS A 1 101 ? -35.906 23.359 1.694 1 43.91 101 LYS A N 1
ATOM 839 C CA . LYS A 1 101 ? -36.094 24.703 2.213 1 43.91 101 LYS A CA 1
ATOM 840 C C . LYS A 1 101 ? -37.469 25.25 1.813 1 43.91 101 LYS A C 1
ATOM 842 O O . LYS A 1 101 ? -37.844 25.203 0.641 1 43.91 101 LYS A O 1
ATOM 847 N N . ILE A 1 102 ? -38.344 25.281 2.641 1 40.22 102 ILE A N 1
ATOM 848 C CA . ILE A 1 102 ? -39.656 25.922 2.396 1 40.22 102 ILE A CA 1
ATOM 849 C C . ILE A 1 102 ? -39.438 27.312 1.805 1 40.22 102 ILE A C 1
ATOM 851 O O . ILE A 1 102 ? -38.812 28.172 2.438 1 40.22 102 ILE A O 1
ATOM 855 N N . GLN A 1 103 ? -39.156 27.422 0.504 1 39.25 103 GLN A N 1
ATOM 856 C CA . GLN A 1 103 ? -39.281 28.75 -0.096 1 39.25 103 GLN A CA 1
ATOM 857 C C . GLN A 1 103 ? -40.406 29.547 0.517 1 39.25 103 GLN A C 1
ATOM 859 O O . GLN A 1 103 ? -41.562 29.078 0.513 1 39.25 103 GLN A O 1
ATOM 864 N N . LYS A 1 104 ? -40.156 30.234 1.668 1 38.59 104 LYS A N 1
ATOM 865 C CA . LYS A 1 104 ? -41.156 31.172 2.191 1 38.59 104 LYS A CA 1
ATOM 866 C C . LYS A 1 104 ? -41.875 31.906 1.06 1 38.59 104 LYS A C 1
ATOM 868 O O . LYS A 1 104 ? -41.25 32.625 0.284 1 38.59 104 LYS A O 1
ATOM 873 N N . ILE A 1 105 ? -42.781 31.266 0.413 1 38.62 105 ILE A N 1
ATOM 874 C CA . ILE A 1 105 ? -43.719 32.094 -0.367 1 38.62 105 ILE A CA 1
ATOM 875 C C . ILE A 1 105 ? -44.062 33.344 0.422 1 38.62 105 ILE A C 1
ATOM 877 O O . ILE A 1 105 ? -44.688 33.281 1.474 1 38.62 105 ILE A O 1
ATOM 881 N N . GLU A 1 106 ? -43.031 34.25 0.583 1 38 106 GLU A N 1
ATOM 882 C CA . GLU A 1 106 ? -43.469 35.594 1.027 1 38 106 GLU A CA 1
ATOM 883 C C . GLU A 1 106 ? -44.812 35.969 0.442 1 38 106 GLU A C 1
ATOM 885 O O . GLU A 1 106 ? -44.969 36.062 -0.778 1 38 106 GLU A O 1
ATOM 890 N N . ARG A 1 107 ? -45.844 35.312 0.968 1 38.66 107 ARG A N 1
ATOM 891 C CA . ARG A 1 107 ? -47.188 35.844 0.726 1 38.66 107 ARG A CA 1
ATOM 892 C C . ARG A 1 107 ? -47.219 37.344 0.845 1 38.66 107 ARG A C 1
ATOM 894 O O . ARG A 1 107 ? -46.844 37.906 1.89 1 38.66 107 ARG A O 1
ATOM 901 N N . GLY A 1 108 ? -46.625 38.062 -0.112 1 35.38 108 GLY A N 1
ATOM 902 C CA . GLY A 1 108 ? -46.969 39.469 -0.232 1 35.38 108 GLY A CA 1
ATOM 903 C C . GLY A 1 108 ? -48.406 39.75 0.132 1 35.38 108 GLY A C 1
ATOM 904 O O . GLY A 1 108 ? -49.344 39.375 -0.613 1 35.38 108 GLY A O 1
ATOM 905 N N . VAL A 1 109 ? -48.812 39.438 1.403 1 36.28 109 VAL A N 1
ATOM 906 C CA . VAL A 1 109 ? -50.062 39.969 1.891 1 36.28 109 VAL A CA 1
ATOM 907 C C . VAL A 1 109 ? -50.25 41.406 1.436 1 36.28 109 VAL A C 1
ATOM 909 O O . VAL A 1 109 ? -49.469 42.281 1.854 1 36.28 109 VAL A O 1
ATOM 912 N N . GLU A 1 110 ? -50.219 41.625 0.13 1 37.91 110 GLU A N 1
ATOM 913 C CA . GLU A 1 110 ? -50.812 42.875 -0.313 1 37.91 110 GLU A CA 1
ATOM 914 C C . GLU A 1 110 ? -52.031 43.25 0.514 1 37.91 110 GLU A C 1
ATOM 916 O O . GLU A 1 110 ? -53.031 42.531 0.481 1 37.91 110 GLU A O 1
ATOM 921 N N . GLU A 1 111 ? -51.812 43.625 1.824 1 38.06 111 GLU A N 1
ATOM 922 C CA . GLU A 1 111 ? -52.812 44.344 2.588 1 38.06 111 GLU A CA 1
ATOM 923 C C . GLU A 1 111 ? -53.562 45.312 1.707 1 38.06 111 GLU A C 1
ATOM 925 O O . GLU A 1 111 ? -53 46.312 1.22 1 38.06 111 GLU A O 1
ATOM 930 N N . ILE A 1 112 ? -54.438 44.812 0.802 1 39.06 112 ILE A N 1
ATOM 931 C CA . ILE A 1 112 ? -55.469 45.656 0.2 1 39.06 112 ILE A CA 1
ATOM 932 C C . ILE A 1 112 ? -56.062 46.562 1.254 1 39.06 112 ILE A C 1
ATOM 934 O O . ILE A 1 112 ? -56.625 46.125 2.256 1 39.06 112 ILE A O 1
ATOM 938 N N . SER A 1 113 ? -55.188 47.594 1.671 1 33.34 113 SER A N 1
ATOM 939 C CA . SER A 1 113 ? -55.719 48.75 2.369 1 33.34 113 SER A CA 1
ATOM 940 C C . SER A 1 113 ? -57.125 49.094 1.879 1 33.34 113 SER A C 1
ATOM 942 O O . SER A 1 113 ? -57.312 49.406 0.703 1 33.34 113 SER A O 1
ATOM 944 N N . LEU A 1 114 ? -58.094 48.219 2.244 1 34.41 114 LEU A N 1
ATOM 945 C CA . LEU A 1 114 ? -59.469 48.625 2.17 1 34.41 114 LEU A CA 1
ATOM 946 C C . LEU A 1 114 ? -59.625 50.125 2.49 1 34.41 114 LEU A C 1
ATOM 948 O O . LEU A 1 114 ? -59.281 50.562 3.6 1 34.41 114 LEU A O 1
ATOM 952 N N . ASP A 1 115 ? -59.219 51.031 1.517 1 32.47 115 ASP A N 1
ATOM 953 C CA . ASP A 1 115 ? -59.688 52.406 1.496 1 32.47 115 ASP A CA 1
ATOM 954 C C . ASP A 1 115 ? -61.125 52.5 1.969 1 32.47 115 ASP A C 1
ATOM 956 O O . ASP A 1 115 ? -62.031 51.906 1.362 1 32.47 115 ASP A O 1
ATOM 960 N N . ARG A 1 116 ? -61.312 52.344 3.27 1 34.31 116 ARG A N 1
ATOM 961 C CA . ARG A 1 116 ? -62.531 52.875 3.844 1 34.31 116 ARG A CA 1
ATOM 962 C C . ARG A 1 116 ? -62.906 54.219 3.219 1 34.31 116 ARG A C 1
ATOM 964 O O . ARG A 1 116 ? -62.125 55.188 3.346 1 34.31 116 ARG A O 1
ATOM 971 N N . ALA A 1 117 ? -63.656 54.125 2.156 1 27.53 117 ALA A N 1
ATOM 972 C CA . ALA A 1 117 ? -64.688 55.125 1.998 1 27.53 117 ALA A CA 1
ATOM 973 C C . ALA A 1 117 ? -65.75 55.031 3.117 1 27.53 117 ALA A C 1
ATOM 975 O O . ALA A 1 117 ? -66.062 53.938 3.594 1 27.53 117 ALA A O 1
ATOM 976 N N . MET B 1 1 ? 22.828 5.777 15.016 1 61.16 1 MET B N 1
ATOM 977 C CA . MET B 1 1 ? 21.75 6.723 14.781 1 61.16 1 MET B CA 1
ATOM 978 C C . MET B 1 1 ? 21.125 6.496 13.414 1 61.16 1 MET B C 1
ATOM 980 O O . MET B 1 1 ? 21.828 6.266 12.43 1 61.16 1 MET B O 1
ATOM 984 N N . ASP B 1 2 ? 19.922 6.309 13.43 1 72.12 2 ASP B N 1
ATOM 985 C CA . ASP B 1 2 ? 19.312 6.062 12.133 1 72.12 2 ASP B CA 1
ATOM 986 C C . ASP B 1 2 ? 19.453 7.281 11.219 1 72.12 2 ASP B C 1
ATOM 988 O O . ASP B 1 2 ? 19.328 8.422 11.68 1 72.12 2 ASP B O 1
ATOM 992 N N . THR B 1 3 ? 20 7.098 10.109 1 84.5 3 THR B N 1
ATOM 993 C CA . THR B 1 3 ? 20.031 8.156 9.109 1 84.5 3 THR B CA 1
ATOM 994 C C . THR B 1 3 ? 18.641 8.734 8.898 1 84.5 3 THR B C 1
ATOM 996 O O . THR B 1 3 ? 17.641 8.047 9.102 1 84.5 3 THR B O 1
ATOM 999 N N . PRO B 1 4 ? 18.531 10.07 8.797 1 84.75 4 PRO B N 1
ATOM 1000 C CA . PRO B 1 4 ? 17.234 10.703 8.562 1 84.75 4 PRO B CA 1
ATOM 1001 C C . PRO B 1 4 ? 16.391 9.953 7.527 1 84.75 4 PRO B C 1
ATOM 1003 O O . PRO B 1 4 ? 15.172 9.875 7.66 1 84.75 4 PRO B O 1
ATOM 1006 N N . LEU B 1 5 ? 17.031 9.406 6.543 1 84.69 5 LEU B N 1
ATOM 1007 C CA . LEU B 1 5 ? 16.328 8.672 5.5 1 84.69 5 LEU B CA 1
ATOM 1008 C C . LEU B 1 5 ? 15.695 7.398 6.062 1 84.69 5 LEU B C 1
ATOM 1010 O O . LEU B 1 5 ? 14.578 7.035 5.688 1 84.69 5 LEU B O 1
ATOM 1014 N N . LYS B 1 6 ? 16.391 6.797 6.93 1 88.31 6 LYS B N 1
ATOM 1015 C CA . LYS B 1 6 ? 15.898 5.566 7.531 1 88.31 6 LYS B CA 1
ATOM 1016 C C . LYS B 1 6 ? 14.688 5.84 8.422 1 88.31 6 LYS B C 1
ATOM 1018 O O . LYS B 1 6 ? 13.734 5.055 8.438 1 88.31 6 LYS B O 1
ATOM 1023 N N . VAL B 1 7 ? 14.766 6.875 9.133 1 90.44 7 VAL B N 1
ATOM 1024 C CA . VAL B 1 7 ? 13.648 7.254 9.992 1 90.44 7 VAL B CA 1
ATOM 1025 C C . VAL B 1 7 ? 12.43 7.578 9.141 1 90.44 7 VAL B C 1
ATOM 1027 O O . VAL B 1 7 ? 11.312 7.164 9.453 1 90.44 7 VAL B O 1
ATOM 1030 N N . ARG B 1 8 ? 12.648 8.266 8.031 1 90 8 ARG B N 1
ATOM 1031 C CA . ARG B 1 8 ? 11.547 8.617 7.133 1 90 8 ARG B CA 1
ATOM 1032 C C . ARG B 1 8 ? 10.93 7.367 6.512 1 90 8 ARG B C 1
ATOM 1034 O O . ARG B 1 8 ? 9.711 7.273 6.387 1 90 8 ARG B O 1
ATOM 1041 N N . ARG B 1 9 ? 11.703 6.465 6.168 1 91.69 9 ARG B N 1
ATOM 1042 C CA . ARG B 1 9 ? 11.203 5.227 5.582 1 91.69 9 ARG B CA 1
ATOM 1043 C C . ARG B 1 9 ? 10.359 4.445 6.586 1 91.69 9 ARG B C 1
ATOM 1045 O O . ARG B 1 9 ? 9.312 3.902 6.238 1 91.69 9 ARG B O 1
ATOM 1052 N N . LYS B 1 10 ? 10.875 4.438 7.77 1 92.75 10 LYS B N 1
ATOM 1053 C CA . LYS B 1 10 ? 10.141 3.738 8.82 1 92.75 10 LYS B CA 1
ATOM 1054 C C . LYS B 1 10 ? 8.766 4.363 9.039 1 92.75 10 LYS B C 1
ATOM 1056 O O . LYS B 1 10 ? 7.766 3.654 9.18 1 92.75 10 LYS B O 1
ATOM 1061 N N . ARG B 1 11 ? 8.789 5.676 9.055 1 90.56 11 ARG B N 1
ATOM 1062 C CA . ARG B 1 11 ? 7.531 6.379 9.297 1 90.56 11 ARG B CA 1
ATOM 1063 C C . ARG B 1 11 ? 6.555 6.176 8.141 1 90.56 11 ARG B C 1
ATOM 1065 O O . ARG B 1 11 ? 5.375 5.895 8.359 1 90.56 11 ARG B O 1
ATOM 1072 N N . ARG B 1 12 ? 7.07 6.301 7 1 91.12 12 ARG B N 1
ATOM 1073 C CA . ARG B 1 12 ? 6.215 6.137 5.832 1 91.12 12 ARG B CA 1
ATOM 1074 C C . ARG B 1 12 ? 5.773 4.684 5.676 1 91.12 12 ARG B C 1
ATOM 1076 O O . ARG B 1 12 ? 4.641 4.414 5.27 1 91.12 12 ARG B O 1
ATOM 1083 N N . GLY B 1 13 ? 6.652 3.797 5.992 1 93.12 13 GLY B N 1
ATOM 1084 C CA . GLY B 1 13 ? 6.297 2.387 5.98 1 93.12 13 GLY B CA 1
ATOM 1085 C C . GLY B 1 13 ? 5.172 2.049 6.938 1 93.12 13 GLY B C 1
ATOM 1086 O O . GLY B 1 13 ? 4.258 1.298 6.594 1 93.12 13 GLY B O 1
ATOM 1087 N N . ARG B 1 14 ? 5.219 2.631 8.062 1 91.56 14 ARG B N 1
ATOM 1088 C CA . ARG B 1 14 ? 4.172 2.416 9.055 1 91.56 14 ARG B CA 1
ATOM 1089 C C . ARG B 1 14 ? 2.834 2.961 8.562 1 91.56 14 ARG B C 1
ATOM 1091 O O . ARG B 1 14 ? 1.799 2.311 8.727 1 91.56 14 ARG B O 1
ATOM 1098 N N . SER B 1 15 ? 2.852 4.152 7.996 1 89.94 15 SER B N 1
ATOM 1099 C CA . SER B 1 15 ? 1.638 4.754 7.453 1 89.94 15 SER B CA 1
ATOM 1100 C C . SER B 1 15 ? 1.048 3.896 6.336 1 89.94 15 SER B C 1
ATOM 1102 O O . SER B 1 15 ? -0.165 3.68 6.289 1 89.94 15 SER B O 1
ATOM 1104 N N . LEU B 1 16 ? 1.907 3.404 5.484 1 93.5 16 LEU B N 1
ATOM 1105 C CA . LEU B 1 16 ? 1.483 2.539 4.387 1 93.5 16 LEU B CA 1
ATOM 1106 C C . LEU B 1 16 ? 0.856 1.255 4.918 1 93.5 16 LEU B C 1
ATOM 1108 O O . LEU B 1 16 ? -0.208 0.841 4.453 1 93.5 16 LEU B O 1
ATOM 1112 N N . TYR B 1 17 ? 1.463 0.755 5.91 1 94.5 17 TYR B N 1
ATOM 1113 C CA . TYR B 1 17 ? 0.962 -0.467 6.527 1 94.5 17 TYR B CA 1
ATOM 1114 C C . TYR B 1 17 ? -0.433 -0.256 7.102 1 94.5 17 TYR B C 1
ATOM 1116 O O . TYR B 1 17 ? -1.33 -1.075 6.887 1 94.5 17 TYR B O 1
ATOM 1124 N N . ASN B 1 18 ? -0.585 0.817 7.824 1 92 18 ASN B N 1
ATOM 1125 C CA . ASN B 1 18 ? -1.894 1.133 8.391 1 92 18 ASN B CA 1
ATOM 1126 C C . ASN B 1 18 ? -2.957 1.258 7.301 1 92 18 ASN B C 1
ATOM 1128 O O . ASN B 1 18 ? -4.074 0.765 7.457 1 92 18 ASN B O 1
ATOM 1132 N N . LYS B 1 19 ? -2.553 1.801 6.23 1 92.31 19 LYS B N 1
ATOM 1133 C CA . LYS B 1 19 ? -3.512 2.055 5.156 1 92.31 19 LYS B CA 1
ATOM 1134 C C . LYS B 1 19 ? -3.926 0.756 4.473 1 92.31 19 LYS B C 1
ATOM 1136 O O . LYS B 1 19 ? -5.098 0.57 4.141 1 92.31 19 LYS B O 1
ATOM 1141 N N . ILE B 1 20 ? -3.012 -0.104 4.285 1 95.12 20 ILE B N 1
ATOM 1142 C CA . ILE B 1 20 ? -3.408 -1.328 3.596 1 95.12 20 ILE B CA 1
ATOM 1143 C C . ILE B 1 20 ? -4.199 -2.221 4.551 1 95.12 20 ILE B C 1
ATOM 1145 O O . ILE B 1 20 ? -5.09 -2.959 4.121 1 95.12 20 ILE B O 1
ATOM 1149 N N . PHE B 1 21 ? -3.867 -2.092 5.863 1 93.44 21 PHE B N 1
ATOM 1150 C CA . PHE B 1 21 ? -4.684 -2.809 6.836 1 93.44 21 PHE B CA 1
ATOM 1151 C C . PHE B 1 21 ? -6.133 -2.352 6.77 1 93.44 21 PHE B C 1
ATOM 1153 O O . PHE B 1 21 ? -7.047 -3.176 6.68 1 93.44 21 PHE B O 1
ATOM 1160 N N . GLU B 1 22 ? -6.312 -1.081 6.734 1 92.06 22 GLU B N 1
ATOM 1161 C CA . GLU B 1 22 ? -7.648 -0.496 6.66 1 92.06 22 GLU B CA 1
ATOM 1162 C C . GLU B 1 22 ? -8.344 -0.87 5.355 1 92.06 22 GLU B C 1
ATOM 1164 O O . GLU B 1 22 ? -9.523 -1.233 5.352 1 92.06 22 GLU B O 1
ATOM 1169 N N . TYR B 1 23 ? -7.602 -0.722 4.289 1 93.5 23 TYR B N 1
ATOM 1170 C CA . TYR B 1 23 ? -8.141 -1.052 2.973 1 93.5 23 TYR B CA 1
ATOM 1171 C C . TYR B 1 23 ? -8.625 -2.496 2.93 1 93.5 23 TYR B C 1
ATOM 1173 O O . TYR B 1 23 ? -9.75 -2.768 2.498 1 93.5 23 TYR B O 1
ATOM 1181 N N . GLY B 1 24 ? -7.836 -3.398 3.357 1 94.38 24 GLY B N 1
ATOM 1182 C CA . GLY B 1 24 ? -8.203 -4.805 3.404 1 94.38 24 GLY B CA 1
ATOM 1183 C C . GLY B 1 24 ? -9.438 -5.074 4.242 1 94.38 24 GLY B C 1
ATOM 1184 O O . GLY B 1 24 ? -10.32 -5.832 3.834 1 94.38 24 GLY B O 1
ATOM 1185 N N . GLU B 1 25 ? -9.445 -4.434 5.414 1 90.75 25 GLU B N 1
ATOM 1186 C CA . GLU B 1 25 ? -10.555 -4.648 6.344 1 90.75 25 GLU B CA 1
ATOM 1187 C C . GLU B 1 25 ? -11.844 -4.039 5.809 1 90.75 25 GLU B C 1
ATOM 1189 O O . GLU B 1 25 ? -12.898 -4.676 5.855 1 90.75 25 GLU B O 1
ATOM 1194 N N . PHE B 1 26 ? -11.727 -2.869 5.227 1 90.75 26 PHE B N 1
ATOM 1195 C CA . PHE B 1 26 ? -12.906 -2.125 4.793 1 90.75 26 PHE B CA 1
ATOM 1196 C C . PHE B 1 26 ? -13.531 -2.77 3.562 1 90.75 26 PHE B C 1
ATOM 1198 O O . PHE B 1 26 ? -14.758 -2.789 3.422 1 90.75 26 PHE B O 1
ATOM 1205 N N . PHE B 1 27 ? -12.711 -3.332 2.717 1 93.5 27 PHE B N 1
ATOM 1206 C CA . PHE B 1 27 ? -13.234 -3.811 1.443 1 93.5 27 PHE B CA 1
ATOM 1207 C C . PHE B 1 27 ? -13.125 -5.328 1.347 1 93.5 27 PHE B C 1
ATOM 1209 O O . PHE B 1 27 ? -13.227 -5.895 0.257 1 93.5 27 PHE B O 1
ATOM 1216 N N . ASP B 1 28 ? -12.805 -5.984 2.465 1 94.75 28 ASP B N 1
ATOM 1217 C CA . ASP B 1 28 ? -12.75 -7.438 2.566 1 94.75 28 ASP B CA 1
ATOM 1218 C C . ASP B 1 28 ? -11.797 -8.023 1.526 1 94.75 28 ASP B C 1
ATOM 1220 O O . ASP B 1 28 ? -12.18 -8.906 0.755 1 94.75 28 ASP B O 1
ATOM 1224 N N . MET B 1 29 ? -10.617 -7.52 1.604 1 96.38 29 MET B N 1
ATOM 1225 C CA . MET B 1 29 ? -9.586 -7.941 0.661 1 96.38 29 MET B CA 1
ATOM 1226 C C . MET B 1 29 ? -8.367 -8.492 1.396 1 96.38 29 MET B C 1
ATOM 1228 O O . MET B 1 29 ? -7.996 -7.988 2.457 1 96.38 29 MET B O 1
ATOM 1232 N N . ASN B 1 30 ? -7.781 -9.633 0.802 1 97.44 30 ASN B N 1
ATOM 1233 C CA . ASN B 1 30 ? -6.379 -9.906 1.099 1 97.44 30 ASN B CA 1
ATOM 1234 C C . ASN B 1 30 ? -5.453 -8.922 0.394 1 97.44 30 ASN B C 1
ATOM 1236 O O . ASN B 1 30 ? -5.613 -8.656 -0.799 1 97.44 30 ASN B O 1
ATOM 1240 N N . ILE B 1 31 ? -4.602 -8.352 1.188 1 98.12 31 ILE B N 1
ATOM 1241 C CA . ILE B 1 31 ? -3.783 -7.332 0.544 1 98.12 31 ILE B CA 1
ATOM 1242 C C . ILE B 1 31 ? -2.346 -7.43 1.052 1 98.12 31 ILE B C 1
ATOM 1244 O O . ILE B 1 31 ? -2.115 -7.672 2.238 1 98.12 31 ILE B O 1
ATOM 1248 N N . THR B 1 32 ? -1.388 -7.297 0.197 1 98.06 32 THR B N 1
ATOM 1249 C CA . THR B 1 32 ? 0.037 -7.328 0.51 1 98.06 32 THR B CA 1
ATOM 1250 C C . THR B 1 32 ? 0.79 -6.266 -0.284 1 98.06 32 THR B C 1
ATOM 1252 O O . THR B 1 32 ? 0.521 -6.062 -1.47 1 98.06 32 THR B O 1
ATOM 1255 N N . ILE B 1 33 ? 1.698 -5.57 0.349 1 98.38 33 ILE B N 1
ATOM 1256 C CA . ILE B 1 33 ? 2.691 -4.758 -0.344 1 98.38 33 ILE B CA 1
ATOM 1257 C C . ILE B 1 33 ? 4.02 -5.512 -0.412 1 98.38 33 ILE B C 1
ATOM 1259 O O . ILE B 1 33 ? 4.5 -6.027 0.6 1 98.38 33 ILE B O 1
ATOM 1263 N N . ILE B 1 34 ? 4.562 -5.621 -1.532 1 98.56 34 ILE B N 1
ATOM 1264 C CA . ILE B 1 34 ? 5.906 -6.16 -1.725 1 98.56 34 ILE B CA 1
ATOM 1265 C C . ILE B 1 34 ? 6.824 -5.074 -2.285 1 98.56 34 ILE B C 1
ATOM 1267 O O . ILE B 1 34 ? 6.555 -4.516 -3.352 1 98.56 34 ILE B O 1
ATOM 1271 N N . ALA B 1 35 ? 7.793 -4.734 -1.521 1 98.25 35 ALA B N 1
ATOM 1272 C CA . ALA B 1 35 ? 8.789 -3.736 -1.917 1 98.25 35 ALA B CA 1
ATOM 1273 C C . ALA B 1 35 ? 10.188 -4.344 -1.965 1 98.25 35 ALA B C 1
ATOM 1275 O O . ALA B 1 35 ? 10.523 -5.203 -1.146 1 98.25 35 ALA B O 1
ATOM 1276 N N . GLN B 1 36 ? 10.984 -3.955 -2.934 1 98.38 36 GLN B N 1
ATOM 1277 C CA . GLN B 1 36 ? 12.352 -4.422 -3.092 1 98.38 36 GLN B CA 1
ATOM 1278 C C . GLN B 1 36 ? 13.312 -3.254 -3.322 1 98.38 36 GLN B C 1
ATOM 1280 O O . GLN B 1 36 ? 13.109 -2.455 -4.238 1 98.38 36 GLN B O 1
ATOM 1285 N N . GLU B 1 37 ? 14.195 -3.166 -2.381 1 97.19 37 GLU B N 1
ATOM 1286 C CA . GLU B 1 37 ? 15.234 -2.16 -2.598 1 97.19 37 GLU B CA 1
ATOM 1287 C C . GLU B 1 37 ? 16 -2.434 -3.883 1 97.19 37 GLU B C 1
ATOM 1289 O O . GLU B 1 37 ? 16.578 -3.514 -4.051 1 97.19 37 GLU B O 1
ATOM 1294 N N . ARG B 1 38 ? 16.109 -1.495 -4.707 1 96.06 38 ARG B N 1
ATOM 1295 C CA . ARG B 1 38 ? 16.672 -1.709 -6.039 1 96.06 38 ARG B CA 1
ATOM 1296 C C . ARG B 1 38 ? 18.172 -1.99 -5.973 1 96.06 38 ARG B C 1
ATOM 1298 O O . ARG B 1 38 ? 18.688 -2.834 -6.711 1 96.06 38 ARG B O 1
ATOM 1305 N N . ALA B 1 39 ? 18.844 -1.377 -5.07 1 95.06 39 ALA B N 1
ATOM 1306 C CA . ALA B 1 39 ? 20.297 -1.491 -4.984 1 95.06 39 ALA B CA 1
ATOM 1307 C C . ALA B 1 39 ? 20.719 -2.826 -4.371 1 95.06 39 ALA B C 1
ATOM 1309 O O . ALA B 1 39 ? 21.562 -3.535 -4.918 1 95.06 39 ALA B O 1
ATOM 1310 N N . SER B 1 40 ? 20.141 -3.213 -3.307 1 95.75 40 SER B N 1
ATOM 1311 C CA . SER B 1 40 ? 20.562 -4.395 -2.562 1 95.75 40 SER B CA 1
ATOM 1312 C C . SER B 1 40 ? 19.766 -5.625 -2.98 1 95.75 40 SER B C 1
ATOM 1314 O O . SER B 1 40 ? 20.203 -6.758 -2.775 1 95.75 40 SER B O 1
ATOM 1316 N N . GLY B 1 41 ? 18.531 -5.426 -3.49 1 97.19 41 GLY B N 1
ATOM 1317 C CA . GLY B 1 41 ? 17.656 -6.539 -3.816 1 97.19 41 GLY B CA 1
ATOM 1318 C C . GLY B 1 41 ? 16.891 -7.055 -2.619 1 97.19 41 GLY B C 1
ATOM 1319 O O . GLY B 1 41 ? 16.125 -8.016 -2.736 1 97.19 41 GLY B O 1
ATOM 1320 N N . ASP B 1 42 ? 17.031 -6.371 -1.468 1 97.31 42 ASP B N 1
ATOM 1321 C CA . ASP B 1 42 ? 16.359 -6.816 -0.251 1 97.31 42 ASP B CA 1
ATOM 1322 C C . ASP B 1 42 ? 14.875 -6.512 -0.306 1 97.31 42 ASP B C 1
ATOM 1324 O O . ASP B 1 42 ? 14.469 -5.441 -0.771 1 97.31 42 ASP B O 1
ATOM 1328 N N . TYR B 1 43 ? 14.188 -7.441 0.278 1 98.38 43 TYR B N 1
ATOM 1329 C CA . TYR B 1 43 ? 12.734 -7.285 0.261 1 98.38 43 TYR B CA 1
ATOM 1330 C C . TYR B 1 43 ? 12.227 -6.73 1.588 1 98.38 43 TYR B C 1
ATOM 1332 O O . TYR B 1 43 ? 12.766 -7.062 2.648 1 98.38 43 TYR B O 1
ATOM 1340 N N . GLU B 1 44 ? 11.211 -5.875 1.491 1 98.12 44 GLU B N 1
ATOM 1341 C CA . GLU B 1 44 ? 10.336 -5.418 2.566 1 98.12 44 GLU B CA 1
ATOM 1342 C C . GLU B 1 44 ? 8.875 -5.734 2.262 1 98.12 44 GLU B C 1
ATOM 1344 O O . GLU B 1 44 ? 8.375 -5.395 1.187 1 98.12 44 GLU B O 1
ATOM 1349 N N . VAL B 1 45 ? 8.211 -6.426 3.139 1 98.31 45 VAL B N 1
ATOM 1350 C CA . VAL B 1 45 ? 6.855 -6.879 2.867 1 98.31 45 VAL B CA 1
ATOM 1351 C C . VAL B 1 45 ? 5.914 -6.379 3.963 1 98.31 45 VAL B C 1
ATOM 1353 O O . VAL B 1 45 ? 6.266 -6.398 5.145 1 98.31 45 VAL B O 1
ATOM 1356 N N . PHE B 1 46 ? 4.785 -5.891 3.539 1 97.12 46 PHE B N 1
ATOM 1357 C CA . PHE B 1 46 ? 3.691 -5.535 4.434 1 97.12 46 PHE B CA 1
ATOM 1358 C C . PHE B 1 46 ? 2.504 -6.469 4.234 1 97.12 46 PHE B C 1
ATOM 1360 O O . PHE B 1 46 ? 1.952 -6.551 3.135 1 97.12 46 PHE B O 1
ATOM 1367 N N . GLN B 1 47 ? 2.156 -7.156 5.23 1 96.69 47 GLN B N 1
ATOM 1368 C CA . GLN B 1 47 ? 1.049 -8.102 5.172 1 96.69 47 GLN B CA 1
ATOM 1369 C C . GLN B 1 47 ? 0.218 -8.062 6.453 1 96.69 47 GLN B C 1
ATOM 1371 O O . GLN B 1 47 ? 0.623 -8.602 7.48 1 96.69 47 GLN B O 1
ATOM 1376 N N . PRO B 1 48 ? -0.967 -7.48 6.375 1 93.75 48 PRO B N 1
ATOM 1377 C CA . PRO B 1 48 ? -1.807 -7.441 7.574 1 93.75 48 PRO B CA 1
ATOM 1378 C C . PRO B 1 48 ? -1.998 -8.82 8.203 1 93.75 48 PRO B C 1
ATOM 1380 O O . PRO B 1 48 ? -1.865 -8.969 9.422 1 93.75 48 PRO B O 1
ATOM 1383 N N . VAL B 1 49 ? -2.279 -9.758 7.332 1 91.38 49 VAL B N 1
ATOM 1384 C CA . VAL B 1 49 ? -2.369 -11.148 7.75 1 91.38 49 VAL B CA 1
ATOM 1385 C C . VAL B 1 49 ? -1.229 -11.953 7.125 1 91.38 49 VAL B C 1
ATOM 1387 O O . VAL B 1 49 ? -1.114 -12.031 5.898 1 91.38 49 VAL B O 1
ATOM 1390 N N . ARG B 1 50 ? -0.489 -12.492 8.031 1 93.25 50 ARG B N 1
ATOM 1391 C CA . ARG B 1 50 ? 0.662 -13.234 7.52 1 93.25 50 ARG B CA 1
ATOM 1392 C C . ARG B 1 50 ? 0.218 -14.445 6.711 1 93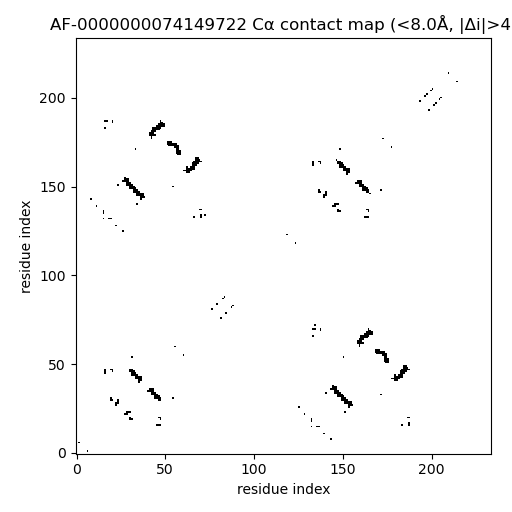.25 50 ARG B C 1
ATOM 1394 O O . ARG B 1 50 ? -0.614 -15.234 7.172 1 93.25 50 ARG B O 1
ATOM 1401 N N . ASN B 1 51 ? 0.702 -14.578 5.59 1 96.12 51 ASN B N 1
ATOM 1402 C CA . ASN B 1 51 ? 0.496 -15.719 4.699 1 96.12 51 ASN B CA 1
ATOM 1403 C C . ASN B 1 51 ? 1.7 -15.945 3.791 1 96.12 51 ASN B C 1
ATOM 1405 O O . ASN B 1 51 ? 1.893 -15.219 2.816 1 96.12 51 ASN B O 1
ATOM 1409 N N . ASP B 1 52 ? 2.449 -16.938 4.074 1 96.06 52 ASP B N 1
ATOM 1410 C CA . ASP B 1 52 ? 3.695 -17.203 3.361 1 96.06 52 ASP B CA 1
ATOM 1411 C C . ASP B 1 52 ? 3.422 -17.734 1.956 1 96.06 52 ASP B C 1
ATOM 1413 O O . ASP B 1 52 ? 4.324 -17.781 1.119 1 96.06 52 ASP B O 1
ATOM 1417 N N . ASN B 1 53 ? 2.207 -18.094 1.715 1 97.38 53 ASN B N 1
ATOM 1418 C CA . ASN B 1 53 ? 1.88 -18.719 0.435 1 97.38 53 ASN B CA 1
ATOM 1419 C C . ASN B 1 53 ? 1.1 -17.766 -0.466 1 97.38 53 ASN B C 1
ATOM 1421 O O . ASN B 1 53 ? 0.663 -18.141 -1.553 1 97.38 53 ASN B O 1
ATOM 1425 N N . TRP B 1 54 ? 0.89 -16.641 0.027 1 98.06 54 TRP B N 1
ATOM 1426 C CA . TRP B 1 54 ? 0.17 -15.633 -0.742 1 98.06 54 TRP B CA 1
ATOM 1427 C C . TRP B 1 54 ? 0.812 -14.258 -0.573 1 98.06 54 TRP B C 1
ATOM 1429 O O . TRP B 1 54 ? 1.214 -13.883 0.531 1 98.06 54 TRP B O 1
ATOM 1439 N N . PRO B 1 55 ? 0.805 -13.43 -1.739 1 98.38 55 PRO B N 1
ATOM 1440 C CA . PRO B 1 55 ? 0.236 -13.602 -3.078 1 98.38 55 PRO B CA 1
ATOM 1441 C C . PRO B 1 55 ? 1.083 -14.5 -3.971 1 98.38 55 PRO B C 1
ATOM 1443 O O . PRO B 1 55 ? 2.254 -14.75 -3.672 1 98.38 55 PRO B O 1
ATOM 1446 N N . PRO B 1 56 ? 0.454 -15.141 -4.984 1 98.62 56 PRO B N 1
ATOM 1447 C CA . PRO B 1 56 ? 1.227 -15.82 -6.027 1 98.62 56 PRO B CA 1
ATOM 1448 C C . PRO B 1 56 ? 2.127 -14.859 -6.809 1 98.62 56 PRO B C 1
ATOM 1450 O O . PRO B 1 56 ? 2.115 -13.656 -6.555 1 98.62 56 PRO B O 1
ATOM 1453 N N . ALA B 1 57 ? 2.918 -15.445 -7.656 1 98.81 57 ALA B N 1
ATOM 1454 C CA . ALA B 1 57 ? 3.75 -14.602 -8.516 1 98.81 57 ALA B CA 1
ATOM 1455 C C . ALA B 1 57 ? 2.891 -13.719 -9.414 1 98.81 57 ALA B C 1
ATOM 1457 O O . ALA B 1 57 ? 1.832 -14.141 -9.883 1 98.81 57 ALA B O 1
ATOM 1458 N N . MET B 1 58 ? 3.406 -12.562 -9.672 1 98.5 58 MET B N 1
ATOM 1459 C CA . MET B 1 58 ? 2.688 -11.609 -10.516 1 98.5 58 MET B CA 1
ATOM 1460 C C . MET B 1 58 ? 2.311 -12.234 -11.852 1 98.5 58 MET B C 1
ATOM 1462 O O . MET B 1 58 ? 1.203 -12.023 -12.352 1 98.5 58 MET B O 1
ATOM 1466 N N . ARG B 1 59 ? 3.137 -13.062 -12.422 1 98 59 ARG B N 1
ATOM 1467 C CA . ARG B 1 59 ? 2.928 -13.672 -13.727 1 98 59 ARG B CA 1
ATOM 1468 C C . ARG B 1 59 ? 1.729 -14.609 -13.711 1 98 59 ARG B C 1
ATOM 1470 O O . ARG B 1 59 ? 1.176 -14.945 -14.758 1 98 59 ARG B O 1
ATOM 1477 N N . ASP B 1 60 ? 1.384 -15.031 -12.516 1 98 60 ASP B N 1
ATOM 1478 C CA . ASP B 1 60 ? 0.288 -15.992 -12.375 1 98 60 ASP B CA 1
ATOM 1479 C C . ASP B 1 60 ? -1.016 -15.281 -12.016 1 98 60 ASP B C 1
ATOM 1481 O O . ASP B 1 60 ? -2.031 -15.93 -11.758 1 98 60 ASP B O 1
ATOM 1485 N N . ILE B 1 61 ? -0.969 -13.969 -11.914 1 98.19 61 ILE B N 1
ATOM 1486 C CA . ILE B 1 61 ? -2.143 -13.188 -11.555 1 98.19 61 ILE B CA 1
ATOM 1487 C C . ILE B 1 61 ? -2.752 -12.555 -12.805 1 98.19 61 ILE B C 1
ATOM 1489 O O . ILE B 1 61 ? -2.037 -11.984 -13.633 1 98.19 61 ILE B O 1
ATOM 1493 N N . ARG B 1 62 ? -4.031 -12.719 -13.016 1 97.19 62 ARG B N 1
ATOM 1494 C CA . ARG B 1 62 ? -4.824 -11.977 -13.984 1 97.19 62 ARG B CA 1
ATOM 1495 C C . ARG B 1 62 ? -5.75 -10.977 -13.297 1 97.19 62 ARG B C 1
ATOM 1497 O O . ARG B 1 62 ? -6.875 -11.32 -12.93 1 97.19 62 ARG B O 1
ATOM 1504 N N . PRO B 1 63 ? -5.207 -9.812 -13.125 1 97.12 63 PRO B N 1
ATOM 1505 C CA . PRO B 1 63 ? -5.996 -8.859 -12.344 1 97.12 63 PRO B CA 1
ATOM 1506 C C . PRO B 1 63 ? -7.215 -8.336 -13.102 1 97.12 63 PRO B C 1
ATOM 1508 O O . PRO B 1 63 ? -7.133 -8.078 -14.305 1 97.12 63 PRO B O 1
ATOM 1511 N N . GLU B 1 64 ? -8.305 -8.242 -12.406 1 96.31 64 GLU B N 1
ATOM 1512 C CA . GLU B 1 64 ? -9.477 -7.566 -12.961 1 96.31 64 GLU B CA 1
ATOM 1513 C C . GLU B 1 64 ? -9.227 -6.07 -13.102 1 96.31 64 GLU B C 1
ATOM 1515 O O . GLU B 1 64 ? -9.695 -5.449 -14.062 1 96.31 64 GLU B O 1
ATOM 1520 N N . ILE B 1 65 ? -8.523 -5.578 -12.102 1 95.31 65 ILE B N 1
ATOM 1521 C CA . ILE B 1 65 ? -8.164 -4.164 -12.109 1 95.31 65 ILE B CA 1
ATOM 1522 C C . ILE B 1 65 ? -6.652 -4.012 -11.953 1 95.31 65 ILE B C 1
ATOM 1524 O O . ILE B 1 65 ? -6.047 -4.609 -11.062 1 95.31 65 ILE B O 1
ATOM 1528 N N . LEU B 1 66 ? -6.062 -3.24 -12.836 1 94.94 66 LEU B N 1
ATOM 1529 C CA . LEU B 1 66 ? -4.633 -2.955 -12.781 1 94.94 66 LEU B CA 1
ATOM 1530 C C . LEU B 1 66 ? -4.375 -1.452 -12.82 1 94.94 66 LEU B C 1
ATOM 1532 O O . LEU B 1 66 ? -4.77 -0.773 -13.766 1 94.94 66 LEU B O 1
ATOM 1536 N N . HIS B 1 67 ? -3.781 -1.015 -11.719 1 93.19 67 HIS B N 1
ATOM 1537 C CA . HIS B 1 67 ? -3.33 0.371 -11.656 1 93.19 67 HIS B CA 1
ATOM 1538 C C . HIS B 1 67 ? -1.842 0.478 -11.977 1 93.19 67 HIS B C 1
ATOM 1540 O O . HIS B 1 67 ? -1.007 -0.078 -11.258 1 93.19 67 HIS B O 1
ATOM 1546 N N . THR B 1 68 ? -1.547 1.195 -13.016 1 91.75 68 THR B N 1
ATOM 1547 C CA . THR B 1 68 ? -0.142 1.277 -13.398 1 91.75 68 THR B CA 1
ATOM 1548 C C . THR B 1 68 ? 0.191 2.662 -13.945 1 91.75 68 THR B C 1
ATOM 1550 O O . THR B 1 68 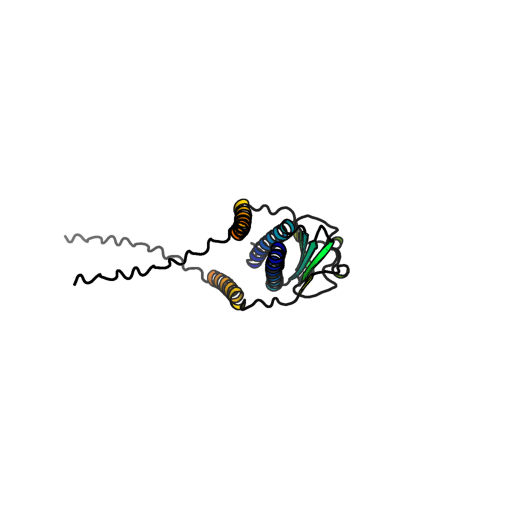? -0.708 3.453 -14.234 1 91.75 68 THR B O 1
ATOM 1553 N N . GLY B 1 69 ? 1.407 2.916 -14 1 87.12 69 GLY B N 1
ATOM 1554 C CA . GLY B 1 69 ? 1.906 4.141 -14.602 1 87.12 69 GLY B CA 1
ATOM 1555 C C . GLY B 1 69 ? 2.041 5.285 -13.617 1 87.12 69 GLY B C 1
ATOM 1556 O O . GLY B 1 69 ? 1.694 5.141 -12.438 1 87.12 69 GLY B O 1
ATOM 1557 N N . ARG B 1 70 ? 2.607 6.426 -14.078 1 75.31 70 ARG B N 1
ATOM 1558 C CA . ARG B 1 70 ? 2.844 7.605 -13.25 1 75.31 70 ARG B CA 1
ATOM 1559 C C . ARG B 1 70 ? 1.529 8.281 -12.875 1 75.31 70 ARG B C 1
ATOM 1561 O O . ARG B 1 70 ? 0.679 8.516 -13.742 1 75.31 70 ARG B O 1
ATOM 1568 N N . PRO B 1 71 ? 1.235 8.227 -11.578 1 68.38 71 PRO B N 1
ATOM 1569 C CA . PRO B 1 71 ? 0 8.93 -11.211 1 68.38 71 PRO B CA 1
ATOM 1570 C C . PRO B 1 71 ? -0.073 10.336 -11.789 1 68.38 71 PRO B C 1
ATOM 1572 O O . PRO B 1 71 ? 0.947 11.023 -11.875 1 68.38 71 PRO B O 1
ATOM 1575 N N . ILE B 1 72 ? -1.053 10.5 -12.719 1 57.12 72 ILE B N 1
ATOM 1576 C CA . ILE B 1 72 ? -1.274 11.844 -13.242 1 57.12 72 ILE B CA 1
ATOM 1577 C C . ILE B 1 72 ? -1.408 12.828 -12.078 1 57.12 72 ILE B C 1
ATOM 1579 O O . ILE B 1 72 ? -2.385 12.781 -11.328 1 57.12 72 ILE B O 1
ATOM 1583 N N . THR B 1 73 ? -0.647 12.812 -11.258 1 49.59 73 THR B N 1
ATOM 1584 C CA . THR B 1 73 ? -0.901 13.734 -10.164 1 49.59 73 THR B CA 1
ATOM 1585 C C . THR B 1 73 ? -1.462 15.055 -10.68 1 49.59 73 THR B C 1
ATOM 1587 O O . THR B 1 73 ? -0.864 15.688 -11.555 1 49.59 73 THR B O 1
ATOM 1590 N N . PRO B 1 74 ? -2.76 15.383 -10.906 1 47.81 74 PRO B N 1
ATOM 1591 C CA . PRO B 1 74 ? -2.896 16.797 -11.227 1 47.81 74 PRO B CA 1
ATOM 1592 C C . PRO B 1 74 ? -1.707 17.625 -10.75 1 47.81 74 PRO B C 1
ATOM 1594 O O . PRO B 1 74 ? -0.834 17.125 -10.039 1 47.81 74 PRO B O 1
ATOM 1597 N N . LYS B 1 75 ? -1.827 19.141 -10.461 1 41.59 75 LYS B N 1
ATOM 1598 C CA . LYS B 1 75 ? -0.851 20.047 -9.859 1 41.59 75 LYS B CA 1
ATOM 1599 C C . LYS B 1 75 ? -0.198 19.406 -8.633 1 41.59 75 LYS B C 1
ATOM 1601 O O . LYS B 1 75 ? -0.629 19.641 -7.504 1 41.59 75 LYS B O 1
ATOM 1606 N N . CYS B 1 76 ? -0.123 18.359 -8.516 1 42.38 76 CYS B N 1
ATOM 1607 C CA . CYS B 1 76 ? 0.651 17.719 -7.461 1 42.38 76 CYS B CA 1
ATOM 1608 C C . CYS B 1 76 ? 2.01 18.391 -7.297 1 42.38 76 CYS B C 1
ATOM 1610 O O . CYS B 1 76 ? 2.814 17.984 -6.461 1 42.38 76 CYS B O 1
ATOM 1612 N N . GLY B 1 77 ? 2.629 18.672 -8.336 1 39.81 77 GLY B N 1
ATOM 1613 C CA . GLY B 1 77 ? 3.809 19.516 -8.211 1 39.81 77 GLY B CA 1
ATOM 1614 C C . GLY B 1 77 ? 3.766 20.422 -6.988 1 39.81 77 GLY B C 1
ATOM 1615 O O . GLY B 1 77 ? 4.809 20.75 -6.422 1 39.81 77 GLY B O 1
ATOM 1616 N N . ARG B 1 78 ? 2.562 20.812 -6.707 1 41.12 78 ARG B N 1
ATOM 1617 C CA . ARG B 1 78 ? 2.537 21.75 -5.594 1 41.12 78 ARG B CA 1
ATOM 1618 C C . ARG B 1 78 ? 2.791 21.047 -4.27 1 41.12 78 ARG B C 1
ATOM 1620 O O . ARG B 1 78 ? 3.449 21.578 -3.381 1 41.12 78 ARG B O 1
ATOM 1627 N N . GLY B 1 79 ? 2.229 19.766 -4.16 1 42.31 79 GLY B N 1
ATOM 1628 C CA . GLY B 1 79 ? 2.426 19.141 -2.863 1 42.31 79 GLY B CA 1
ATOM 1629 C C . GLY B 1 79 ? 3.809 18.531 -2.695 1 42.31 79 GLY B C 1
ATOM 1630 O O . GLY B 1 79 ? 4.367 18.547 -1.597 1 42.31 79 GLY B O 1
ATOM 1631 N N . ARG B 1 80 ? 4.336 17.766 -3.615 1 45.12 80 ARG B N 1
ATOM 1632 C CA . ARG B 1 80 ? 5.699 17.25 -3.582 1 45.12 80 ARG B CA 1
ATOM 1633 C C . ARG B 1 80 ? 6.711 18.375 -3.422 1 45.12 80 ARG B C 1
ATOM 1635 O O . ARG B 1 80 ? 7.652 18.266 -2.635 1 45.12 80 ARG B O 1
ATOM 1642 N N . GLN B 1 81 ? 6.602 19.219 -4.312 1 45.69 81 GLN B N 1
ATOM 1643 C CA . GLN B 1 81 ? 7.441 20.406 -4.148 1 45.69 81 GLN B CA 1
ATOM 1644 C C . GLN B 1 81 ? 7.207 21.062 -2.793 1 45.69 81 GLN B C 1
ATOM 1646 O O . GLN B 1 81 ? 8.141 21.578 -2.176 1 45.69 81 GLN B O 1
ATOM 1651 N N . SER B 1 82 ? 5.945 20.984 -2.406 1 45.94 82 SER B N 1
ATOM 1652 C CA . SER B 1 82 ? 5.676 21.547 -1.084 1 45.94 82 SER B CA 1
ATOM 1653 C C . SER B 1 82 ? 6.285 20.672 0.014 1 45.94 82 SER B C 1
ATOM 1655 O O . SER B 1 82 ? 6.863 21.188 0.971 1 45.94 82 SER B O 1
ATOM 1657 N N . LYS B 1 83 ? 6.195 19.391 -0.127 1 47.41 83 LYS B N 1
ATOM 1658 C CA . LYS B 1 83 ? 6.762 18.484 0.86 1 47.41 83 LYS B CA 1
ATOM 1659 C C . LYS B 1 83 ? 8.281 18.438 0.755 1 47.41 83 LYS B C 1
ATOM 1661 O O . LYS B 1 83 ? 8.977 18.406 1.772 1 47.41 83 LYS B O 1
ATOM 1666 N N . LEU B 1 84 ? 8.867 18.234 -0.405 1 50.91 84 LEU B N 1
ATOM 1667 C CA . LEU B 1 84 ? 10.305 18.391 -0.591 1 50.91 84 LEU B CA 1
ATOM 1668 C C . LEU B 1 84 ? 10.781 19.734 -0.057 1 50.91 84 LEU B C 1
ATOM 1670 O O . LEU B 1 84 ? 11.836 19.812 0.57 1 50.91 84 LEU B O 1
ATOM 1674 N N . ARG B 1 85 ? 10.016 20.75 -0.37 1 49.69 85 ARG B N 1
ATOM 1675 C CA . ARG B 1 85 ? 10.32 22.062 0.216 1 49.69 85 ARG B CA 1
ATOM 1676 C C . ARG B 1 85 ? 10.203 22.016 1.736 1 49.69 85 ARG B C 1
ATOM 1678 O O . ARG B 1 85 ? 11.023 22.609 2.443 1 49.69 85 ARG B O 1
ATOM 1685 N N . LYS B 1 86 ? 9.258 21.188 2.115 1 52.5 86 LYS B N 1
ATOM 1686 C CA . LYS B 1 86 ? 9.133 21.062 3.564 1 52.5 86 LYS B CA 1
ATOM 1687 C C . LYS B 1 86 ? 10.258 20.219 4.145 1 52.5 86 LYS B C 1
ATOM 1689 O O . LYS B 1 86 ? 10.836 20.562 5.18 1 52.5 86 LYS B O 1
ATOM 1694 N N . ILE B 1 87 ? 10.555 19.094 3.52 1 52.03 87 ILE B N 1
ATOM 1695 C CA . ILE B 1 87 ? 11.664 18.25 3.959 1 52.03 87 ILE B CA 1
ATOM 1696 C C . ILE B 1 87 ? 12.977 19 3.779 1 52.03 87 ILE B C 1
ATOM 1698 O O . ILE B 1 87 ? 13.844 18.984 4.664 1 52.03 87 ILE B O 1
ATOM 1702 N N . GLU B 1 88 ? 13.117 19.531 2.574 1 49.28 88 GLU B N 1
ATOM 1703 C CA . GLU B 1 88 ? 14.289 20.391 2.377 1 49.28 88 GLU B CA 1
ATOM 1704 C C . GLU B 1 88 ? 14.352 21.5 3.418 1 49.28 88 GLU B C 1
ATOM 1706 O O . GLU B 1 88 ? 15.422 21.812 3.943 1 49.28 88 GLU B O 1
ATOM 1711 N N . LYS B 1 89 ? 13.242 22.094 3.748 1 49.22 89 LYS B N 1
ATOM 1712 C CA . LYS B 1 89 ? 13.164 23.109 4.793 1 49.22 89 LYS B CA 1
ATOM 1713 C C . LYS B 1 89 ? 13.531 22.531 6.156 1 49.22 89 LYS B C 1
ATOM 1715 O O . LYS B 1 89 ? 14.266 23.156 6.93 1 49.22 89 LYS B O 1
ATOM 1720 N N . LEU B 1 90 ? 13.078 21.375 6.359 1 48.72 90 LEU B N 1
ATOM 1721 C CA . LEU B 1 90 ? 13.383 20.719 7.625 1 48.72 90 LEU B CA 1
ATOM 1722 C C . LEU B 1 90 ? 14.852 20.297 7.676 1 48.72 90 LEU B C 1
ATOM 1724 O O . LEU B 1 90 ? 15.5 20.438 8.711 1 48.72 90 LEU B O 1
ATOM 1728 N N . LEU B 1 91 ? 15.336 19.766 6.613 1 48.34 91 LEU B N 1
ATOM 1729 C CA . LEU B 1 91 ? 16.75 19.422 6.531 1 48.34 91 LEU B CA 1
ATOM 1730 C C . LEU B 1 91 ? 17.609 20.672 6.609 1 48.34 91 LEU B C 1
ATOM 1732 O O . LEU B 1 91 ? 18.672 20.656 7.25 1 48.34 91 LEU B O 1
ATOM 1736 N N . ARG B 1 92 ? 17.234 21.766 5.961 1 46.19 92 ARG B N 1
ATOM 1737 C CA . ARG B 1 92 ? 17.953 23.031 6.059 1 46.19 92 ARG B CA 1
ATOM 1738 C C . ARG B 1 92 ? 17.844 23.625 7.465 1 46.19 92 ARG B C 1
ATOM 1740 O O . ARG B 1 92 ? 18.797 24.219 7.961 1 46.19 92 ARG B O 1
ATOM 1747 N N . GLN B 1 93 ? 16.688 23.375 8.023 1 44.53 93 GLN B N 1
ATOM 1748 C CA . GLN B 1 93 ? 16.531 23.906 9.375 1 44.53 93 GLN B CA 1
ATOM 1749 C C . GLN B 1 93 ? 17.344 23.094 10.375 1 44.53 93 GLN B C 1
ATOM 1751 O O . GLN B 1 93 ? 17.828 23.641 11.375 1 44.53 93 GLN B O 1
ATOM 1756 N N . ARG B 1 94 ? 17.422 21.859 10.102 1 44.84 94 ARG B N 1
ATOM 1757 C CA . ARG B 1 94 ? 18.234 21.078 11.031 1 44.84 94 ARG B CA 1
ATOM 1758 C C . ARG B 1 94 ? 19.688 21.516 11.016 1 44.84 94 ARG B C 1
ATOM 1760 O O . ARG B 1 94 ? 20.391 21.391 12.016 1 44.84 94 ARG B O 1
ATOM 1767 N N . LYS B 1 95 ? 20.188 21.922 9.852 1 45.81 95 LYS B N 1
ATOM 1768 C CA . LYS B 1 95 ? 21.562 22.406 9.812 1 45.81 95 LYS B CA 1
ATOM 1769 C C . LYS B 1 95 ? 21.672 23.766 10.5 1 45.81 95 LYS B C 1
ATOM 1771 O O . LYS B 1 95 ? 22.766 24.203 10.859 1 45.81 95 LYS B O 1
ATOM 1776 N N . VAL B 1 96 ? 20.578 24.547 10.508 1 41.25 96 VAL B N 1
ATOM 1777 C CA . VAL B 1 96 ? 20.812 25.844 11.133 1 41.25 96 VAL B CA 1
ATOM 1778 C C . VAL B 1 96 ? 20.453 25.781 12.617 1 41.25 96 VAL B C 1
ATOM 1780 O O . VAL B 1 96 ? 19.297 25.547 12.977 1 41.25 96 VAL B O 1
ATOM 1783 N N . PRO B 1 97 ? 21.266 25.25 13.453 1 44.94 97 PRO B N 1
ATOM 1784 C CA . PRO B 1 97 ? 20.984 25.344 14.891 1 44.94 97 PRO B CA 1
ATOM 1785 C C . PRO B 1 97 ? 20.312 26.656 15.281 1 44.94 97 PRO B C 1
ATOM 1787 O O . PRO B 1 97 ? 20.75 27.734 14.852 1 44.94 97 PRO B O 1
ATOM 1790 N N . LYS B 1 98 ? 18.953 26.625 15.414 1 46.31 98 LYS B N 1
ATOM 1791 C CA . LYS B 1 98 ? 18.344 27.859 15.875 1 46.31 98 LYS B CA 1
ATOM 1792 C C . LYS B 1 98 ? 19.25 28.578 16.875 1 46.31 98 LYS B C 1
ATOM 1794 O O . LYS B 1 98 ? 19.859 27.938 17.734 1 46.31 98 LYS B O 1
ATOM 1799 N N . PRO B 1 99 ? 19.641 29.703 16.641 1 46.94 99 PRO B N 1
ATOM 1800 C CA . PRO B 1 99 ? 20.5 30.406 17.594 1 46.94 99 PRO B CA 1
ATOM 1801 C C . PRO B 1 99 ? 19.953 30.359 19.016 1 46.94 99 PRO B C 1
ATOM 1803 O O . PRO B 1 99 ? 18.734 30.281 19.219 1 46.94 99 PRO B O 1
ATOM 1806 N N . PRO B 1 100 ? 20.656 29.844 19.953 1 46.53 100 PRO B N 1
ATOM 1807 C CA . PRO B 1 100 ? 20.219 29.859 21.359 1 46.53 100 PRO B CA 1
ATOM 1808 C C . PRO B 1 100 ? 19.5 31.156 21.719 1 46.53 100 PRO B C 1
ATOM 1810 O O . PRO B 1 100 ? 19.859 32.25 21.266 1 46.53 100 PRO B O 1
ATOM 1813 N N . LYS B 1 101 ? 18.109 31 21.875 1 45 101 LYS B N 1
ATOM 1814 C CA . LYS B 1 101 ? 17.391 32.156 22.375 1 45 101 LYS B CA 1
ATOM 1815 C C . LYS B 1 101 ? 18.234 32.938 23.375 1 45 101 LYS B C 1
ATOM 1817 O O . LYS B 1 101 ? 18.781 32.375 24.312 1 45 101 LYS B O 1
ATOM 1822 N N . ILE B 1 102 ? 18.734 33.969 23.031 1 40.28 102 ILE B N 1
ATOM 1823 C CA . ILE B 1 102 ? 19.453 34.844 23.953 1 40.28 102 ILE B CA 1
ATOM 1824 C C . ILE B 1 102 ? 18.594 35.094 25.203 1 40.28 102 ILE B C 1
ATOM 1826 O O . ILE B 1 102 ? 17.5 35.625 25.109 1 40.28 102 ILE B O 1
ATOM 1830 N N . GLN B 1 103 ? 18.531 34.125 26.125 1 40.03 103 GLN B N 1
ATOM 1831 C CA . GLN B 1 103 ? 17.969 34.469 27.422 1 40.03 103 GLN B CA 1
ATOM 1832 C C . GLN B 1 103 ? 18.359 35.906 27.812 1 40.03 103 GLN B C 1
ATOM 1834 O O . GLN B 1 103 ? 19.547 36.25 27.859 1 40.03 103 GLN B O 1
ATOM 1839 N N . LYS B 1 104 ? 17.547 36.875 27.344 1 40.72 104 LYS B N 1
ATOM 1840 C CA . LYS B 1 104 ? 17.734 38.25 27.844 1 40.72 104 LYS B CA 1
ATOM 1841 C C . LYS B 1 104 ? 18.109 38.25 29.312 1 40.72 104 LYS B C 1
ATOM 1843 O O . LYS B 1 104 ? 17.344 37.781 30.156 1 40.72 104 LYS B O 1
ATOM 1848 N N . ILE B 1 105 ? 19.312 38.031 29.641 1 38.91 105 ILE B N 1
ATOM 1849 C CA . ILE B 1 105 ? 19.719 38.438 31 1 38.91 105 ILE B CA 1
ATOM 1850 C C . ILE B 1 105 ? 19.094 39.781 31.344 1 38.91 105 ILE B C 1
ATOM 1852 O O . ILE B 1 105 ? 19.438 40.812 30.719 1 38.91 105 ILE B O 1
ATOM 1856 N N . GLU B 1 106 ? 17.719 39.781 31.469 1 38.66 106 GLU B N 1
ATOM 1857 C CA . GLU B 1 106 ? 17.219 41 32.094 1 38.66 106 GLU B CA 1
ATOM 1858 C C . GLU B 1 106 ? 18.172 41.5 33.188 1 38.66 106 GLU B C 1
ATOM 1860 O O . GLU B 1 106 ? 18.438 40.781 34.156 1 38.66 106 GLU B O 1
ATOM 1865 N N . ARG B 1 107 ? 19.281 42.062 32.75 1 38.94 107 ARG B N 1
ATOM 1866 C CA . ARG B 1 107 ? 20.062 42.875 33.656 1 38.94 107 ARG B CA 1
ATOM 1867 C C . ARG B 1 107 ? 19.156 43.75 34.531 1 38.94 107 ARG B C 1
ATOM 1869 O O . ARG B 1 107 ? 18.375 44.531 34 1 38.94 107 ARG B O 1
ATOM 1876 N N . GLY B 1 108 ? 18.391 43.094 35.438 1 36.12 108 GLY B N 1
ATOM 1877 C CA . GLY B 1 108 ? 17.875 43.938 36.5 1 36.12 108 GLY B CA 1
ATOM 1878 C C . GLY B 1 108 ? 18.812 45.062 36.875 1 36.12 108 GLY B C 1
ATOM 1879 O O . GLY B 1 108 ? 19.875 44.844 37.469 1 36.12 108 GLY B O 1
ATOM 1880 N N . VAL B 1 109 ? 19.078 45.938 35.938 1 36.44 109 VAL B N 1
ATOM 1881 C CA . VAL B 1 109 ? 19.719 47.219 36.312 1 36.44 109 VAL B CA 1
ATOM 1882 C C . VAL B 1 109 ? 19.078 47.75 37.594 1 36.44 109 VAL B C 1
ATOM 1884 O O . VAL B 1 109 ? 17.891 48.094 37.594 1 36.44 109 VAL B O 1
ATOM 1887 N N . GLU B 1 110 ? 19.156 46.906 38.656 1 38.06 110 GLU B N 1
ATOM 1888 C CA . GLU B 1 110 ? 18.969 47.531 39.938 1 38.06 110 GLU B CA 1
ATOM 1889 C C . GLU B 1 110 ? 19.562 48.938 40 1 38.06 110 GLU B C 1
ATOM 1891 O O . GLU B 1 110 ? 20.781 49.094 39.906 1 38.06 110 GLU B O 1
ATOM 1896 N N . GLU B 1 111 ? 18.938 49.844 39.188 1 38.44 111 GLU B N 1
ATOM 1897 C CA . GLU B 1 111 ? 19.203 51.25 39.406 1 38.44 111 GLU B CA 1
ATOM 1898 C C . GLU B 1 111 ? 19.328 51.562 40.906 1 38.44 111 GLU B C 1
ATOM 1900 O O . GLU B 1 111 ? 18.375 51.438 41.656 1 38.44 111 GLU B O 1
ATOM 1905 N N . ILE B 1 112 ? 20.438 51.062 41.531 1 39.47 112 ILE B N 1
ATOM 1906 C CA . ILE B 1 112 ? 20.859 51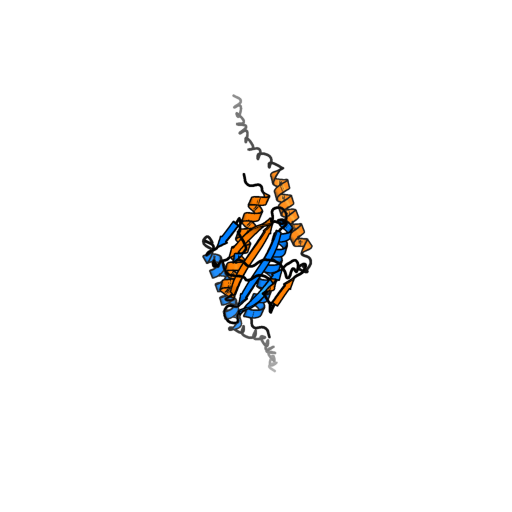.594 42.812 1 39.47 112 ILE B CA 1
ATOM 1907 C C . ILE B 1 112 ? 20.578 53.094 42.906 1 39.47 112 ILE B C 1
ATOM 1909 O O . ILE B 1 112 ? 21.141 53.875 42.094 1 39.47 112 ILE B O 1
ATOM 1913 N N . SER B 1 113 ? 19.188 53.406 42.938 1 34.09 113 SER B N 1
ATOM 1914 C CA . SER B 1 113 ? 18.797 54.75 43.375 1 34.09 113 SER B CA 1
ATOM 1915 C C . SER B 1 113 ? 19.797 55.344 44.344 1 34.09 113 SER B C 1
ATOM 1917 O O . SER B 1 113 ? 19.969 54.812 45.438 1 34.09 113 SER B O 1
ATOM 1919 N N . LEU B 1 114 ? 21 55.625 43.844 1 34.88 114 LEU B N 1
ATOM 1920 C CA . LEU B 1 114 ? 21.906 56.5 44.594 1 34.88 114 LEU B CA 1
ATOM 1921 C C . LEU B 1 114 ? 21.125 57.531 45.375 1 34.88 114 LEU B C 1
ATOM 1923 O O . LEU B 1 114 ? 20.469 58.406 44.781 1 34.88 114 LEU B O 1
ATOM 1927 N N . ASP B 1 115 ? 20.328 57.062 46.438 1 32.56 115 ASP B N 1
ATOM 1928 C CA . ASP B 1 115 ? 19.891 58.031 47.469 1 32.56 115 ASP B CA 1
ATOM 1929 C C . ASP B 1 115 ? 20.969 59.062 47.75 1 32.56 115 ASP B C 1
ATOM 1931 O O . ASP B 1 115 ? 22.078 58.719 48.156 1 32.56 115 ASP B O 1
ATOM 1935 N N . ARG B 1 116 ? 21.078 59.969 46.844 1 34.94 116 ARG B N 1
ATOM 1936 C CA . ARG B 1 116 ? 21.75 61.219 47.156 1 34.94 116 ARG B CA 1
ATOM 1937 C C . ARG B 1 116 ? 21.438 61.625 48.594 1 34.94 116 ARG B C 1
ATOM 1939 O O . ARG B 1 116 ? 20.312 62 48.906 1 34.94 116 ARG B O 1
ATOM 1946 N N . ALA B 1 117 ? 22.016 60.906 49.562 1 28.14 117 ALA B N 1
ATOM 1947 C CA . ALA B 1 117 ? 22.312 61.656 50.75 1 28.14 117 ALA B CA 1
ATOM 1948 C C . ALA B 1 117 ? 23.344 62.75 50.469 1 28.14 117 ALA B C 1
ATOM 1950 O O . ALA B 1 117 ? 24.266 62.562 49.656 1 28.14 117 ALA B O 1
#

Radius of gyration: 28.93 Å; Cα contacts (8 Å, |Δi|>4): 250; chains: 2; bounding box: 87×80×66 Å